Protein AF-0000000087671204 (afdb_homodimer)

Radius of gyration: 24.91 Å; Cα contacts (8 Å, |Δi|>4): 161; chains: 2; bounding box: 72×83×62 Å

Solvent-accessible surface area (backbone atoms only — not comparable to full-atom values): 14236 Å² total; per-residue (Å²): 132,83,79,70,75,68,76,66,72,71,68,75,78,74,67,72,74,70,81,47,52,52,60,53,46,52,51,50,34,52,52,23,49,51,49,48,58,56,44,48,51,52,53,49,50,53,50,50,24,63,71,70,36,69,69,55,26,50,53,54,51,49,51,47,66,34,74,67,30,42,50,51,51,50,50,49,49,30,27,53,42,30,31,50,45,42,49,51,53,53,48,38,42,76,73,70,40,61,77,50,65,70,56,32,39,49,50,34,50,44,32,56,55,48,19,51,53,51,37,52,51,54,50,53,51,52,54,57,69,76,100,132,84,78,71,74,68,77,65,71,72,66,73,77,73,67,71,73,69,80,46,53,51,60,53,45,52,49,49,34,52,51,24,50,51,49,48,59,58,45,47,53,52,53,49,49,52,50,50,26,62,71,70,35,66,69,55,26,50,51,55,50,49,50,47,66,35,72,69,30,42,49,52,51,49,49,49,50,31,27,54,42,30,32,49,45,41,49,50,53,52,48,38,42,75,73,70,41,61,76,49,64,71,54,33,40,51,50,33,51,44,32,56,55,50,18,52,52,50,36,51,50,54,50,52,51,51,55,57,68,77,98

Nearest PDB structures (foldseek):
  7jz2-assembly1_C  TM=8.201E-01  e=5.445E-05  Escherichia coli K-12
  2wdv-assembly1_C  TM=8.341E-01  e=7.558E-05  Escherichia coli
  2wu2-assembly3_K  TM=8.440E-01  e=1.108E-04  Escherichia coli
  2acz-assembly1_C-2  TM=8.155E-01  e=8.432E-05  Escherichia coli
  2acz-assembly1_C-3  TM=8.155E-01  e=8.432E-05  Escherichia coli

Structure (mmCIF, N/CA/C/O backbone):
data_AF-0000000087671204-model_v1
#
loop_
_entity.id
_entity.type
_entity.pdbx_description
1 polymer 'Succinate dehydrogenase cytochrome b556 subunit'
#
loop_
_atom_site.group_PDB
_atom_site.id
_atom_site.type_symbol
_atom_site.label_atom_id
_atom_site.label_alt_id
_atom_site.label_comp_id
_atom_site.label_asym_id
_atom_site.label_entity_id
_atom_site.label_seq_id
_atom_site.pdbx_PDB_ins_code
_atom_site.Cartn_x
_atom_site.Cartn_y
_atom_site.Cartn_z
_atom_site.occupancy
_atom_site.B_iso_or_equiv
_atom_site.auth_seq_id
_atom_site.auth_comp_id
_atom_site.auth_asym_id
_atom_site.auth_atom_id
_atom_site.pdbx_PDB_model_num
ATOM 1 N N . MET A 1 1 ? 39.125 55.531 2.549 1 37.25 1 MET A N 1
ATOM 2 C CA . MET A 1 1 ? 37.75 55.062 2.426 1 37.25 1 MET A CA 1
ATOM 3 C C . MET A 1 1 ? 37.656 53.562 2.525 1 37.25 1 MET A C 1
ATOM 5 O O . MET A 1 1 ? 38.188 52.844 1.66 1 37.25 1 MET A O 1
ATOM 9 N N . ALA A 1 2 ? 37.719 53 3.789 1 44.78 2 ALA A N 1
ATOM 10 C CA . ALA A 1 2 ? 37.656 51.594 4.152 1 44.78 2 ALA A CA 1
ATOM 11 C C . ALA A 1 2 ? 36.406 50.906 3.566 1 44.78 2 ALA A C 1
ATOM 13 O O . ALA A 1 2 ? 35.281 51.438 3.723 1 44.78 2 ALA A O 1
ATOM 14 N N . ASN A 1 3 ? 36.5 50.406 2.398 1 41.12 3 ASN A N 1
ATOM 15 C CA . ASN A 1 3 ? 35.469 49.594 1.755 1 41.12 3 ASN A CA 1
ATOM 16 C C . ASN A 1 3 ? 34.906 48.531 2.705 1 41.12 3 ASN A C 1
ATOM 18 O O . ASN A 1 3 ? 35.562 47.531 2.988 1 41.12 3 ASN A O 1
ATOM 22 N N . VAL A 1 4 ? 34.188 48.906 3.816 1 44.72 4 VAL A N 1
ATOM 23 C CA . VAL A 1 4 ? 33.438 48.031 4.707 1 44.72 4 VAL A CA 1
ATOM 24 C C . VAL A 1 4 ? 32.469 47.156 3.891 1 44.72 4 VAL A C 1
ATOM 26 O O . VAL A 1 4 ? 31.422 47.656 3.441 1 44.72 4 VAL A O 1
ATOM 29 N N . THR A 1 5 ? 32.906 46.625 2.691 1 45.22 5 THR A N 1
ATOM 30 C CA . THR A 1 5 ? 32.031 45.531 2.223 1 45.22 5 THR A CA 1
ATOM 31 C C . THR A 1 5 ? 31.578 44.656 3.389 1 45.22 5 THR A C 1
ATOM 33 O O . THR A 1 5 ? 32.375 43.906 3.939 1 45.22 5 THR A O 1
ATOM 36 N N . GLN A 1 6 ? 30.859 45.281 4.359 1 40.81 6 GLN A N 1
ATOM 37 C CA . GLN A 1 6 ? 30.266 44.5 5.449 1 40.81 6 GLN A CA 1
ATOM 38 C C . GLN A 1 6 ? 29.672 43.188 4.941 1 40.81 6 GLN A C 1
ATOM 40 O O . GLN A 1 6 ? 28.906 43.188 3.967 1 40.81 6 GLN A O 1
ATOM 45 N N . ASN A 1 7 ? 30.438 42.094 4.93 1 42.97 7 ASN A N 1
ATOM 46 C CA . ASN A 1 7 ? 29.922 40.75 4.844 1 42.97 7 ASN A CA 1
ATOM 47 C C . ASN A 1 7 ? 28.547 40.594 5.48 1 42.97 7 ASN A C 1
ATOM 49 O O . ASN A 1 7 ? 28.422 40.656 6.703 1 42.97 7 ASN A O 1
ATOM 53 N N . ARG A 1 8 ? 27.484 41.25 4.934 1 47.22 8 ARG A N 1
ATOM 54 C CA . ARG A 1 8 ? 26.141 41 5.449 1 47.22 8 ARG A CA 1
ATOM 55 C C . ARG A 1 8 ? 25.969 39.531 5.816 1 47.22 8 ARG A C 1
ATOM 57 O O . ARG A 1 8 ? 26.312 38.625 5.027 1 47.22 8 ARG A O 1
ATOM 64 N N . PRO A 1 9 ? 26.016 39.188 7.082 1 47.97 9 PRO A N 1
ATOM 65 C CA . PRO A 1 9 ? 25.734 37.781 7.398 1 47.97 9 PRO A CA 1
ATOM 66 C C . PRO A 1 9 ? 24.594 37.219 6.543 1 47.97 9 PRO A C 1
ATOM 68 O O . PRO A 1 9 ? 23.719 37.969 6.109 1 47.97 9 PRO A O 1
ATOM 71 N N . LEU A 1 10 ? 24.906 36.375 5.523 1 47 10 LEU A N 1
ATOM 72 C CA . LEU A 1 10 ? 23.812 35.656 4.891 1 47 10 LEU A CA 1
ATOM 73 C C . LEU A 1 10 ? 22.672 35.438 5.879 1 47 10 LEU A C 1
ATOM 75 O O . LEU A 1 10 ? 22.906 35.312 7.086 1 47 10 LEU A O 1
ATOM 79 N N . SER A 1 11 ? 21.609 36.094 5.676 1 46.59 11 SER A N 1
ATOM 80 C CA . SER A 1 11 ? 20.422 35.938 6.523 1 46.59 11 SER A CA 1
ATOM 81 C C . SER A 1 11 ? 20.328 34.5 7.062 1 46.59 11 SER A C 1
ATOM 83 O O . SER A 1 11 ? 20.562 33.531 6.332 1 46.59 11 SER A O 1
ATOM 85 N N . PRO A 1 12 ? 20.703 34.156 8.359 1 47.06 12 PRO A N 1
ATOM 86 C CA . PRO A 1 12 ? 20.594 32.844 8.969 1 47.06 12 PRO A CA 1
ATOM 87 C C . PRO A 1 12 ? 19.438 32.031 8.398 1 47.06 12 PRO A C 1
ATOM 89 O O . PRO A 1 12 ? 19.25 30.859 8.758 1 47.06 12 PRO A O 1
ATOM 92 N N . HIS A 1 13 ? 18.531 32.625 7.844 1 48.22 13 HIS A N 1
ATOM 93 C CA . HIS A 1 13 ? 17.266 31.984 7.492 1 48.22 13 HIS A CA 1
ATOM 94 C C . HIS A 1 13 ? 17.5 30.797 6.559 1 48.22 13 HIS A C 1
ATOM 96 O O . HIS A 1 13 ? 16.766 29.812 6.605 1 48.22 13 HIS A O 1
ATOM 102 N N . LEU A 1 14 ? 18.234 31.047 5.445 1 45.41 14 LEU A N 1
ATOM 103 C CA . LEU A 1 14 ? 18.375 29.953 4.488 1 45.41 14 LEU A CA 1
ATOM 104 C C . LEU A 1 14 ? 19.234 28.828 5.07 1 45.41 14 LEU A C 1
ATOM 106 O O . LEU A 1 14 ? 19.391 27.781 4.449 1 45.41 14 LEU A O 1
ATOM 110 N N . GLN A 1 15 ? 20.328 29.125 5.859 1 43.22 15 GLN A N 1
ATOM 111 C CA . GLN A 1 15 ? 21.359 28.156 6.254 1 43.22 15 GLN A CA 1
ATOM 112 C C . GLN A 1 15 ? 20.734 26.812 6.594 1 43.22 15 GLN A C 1
ATOM 114 O O . GLN A 1 15 ? 21.188 25.766 6.109 1 43.22 15 GLN A O 1
ATOM 119 N N . ILE A 1 16 ? 20.469 26.391 7.988 1 45.44 16 ILE A N 1
ATOM 120 C CA . ILE A 1 16 ? 20.328 25.016 8.461 1 45.44 16 ILE A CA 1
ATOM 121 C C . ILE A 1 16 ? 18.969 24.469 8.062 1 45.44 16 ILE A C 1
ATOM 123 O O . ILE A 1 16 ? 17.938 24.859 8.625 1 45.44 16 ILE A O 1
ATOM 127 N N . TYR A 1 17 ? 18.594 24.5 6.891 1 50.28 17 TYR A N 1
ATOM 128 C CA . TYR A 1 17 ? 17.469 23.609 6.617 1 50.28 17 TYR A CA 1
ATOM 129 C C . TYR A 1 17 ? 17.438 22.453 7.605 1 50.28 17 TYR A C 1
ATOM 131 O O . TYR A 1 17 ? 18.297 21.562 7.566 1 50.28 17 TYR A O 1
ATOM 139 N N . LYS A 1 18 ? 17.203 22.688 8.914 1 65 18 LYS A N 1
ATOM 140 C CA . LYS A 1 18 ? 17.047 21.688 9.961 1 65 18 LYS A CA 1
ATOM 141 C C . LYS A 1 18 ? 16.141 20.547 9.5 1 65 18 LYS A C 1
ATOM 143 O O . LYS A 1 18 ? 14.969 20.781 9.172 1 65 18 LYS A O 1
ATOM 148 N N . LEU A 1 19 ? 16.797 19.562 8.984 1 76.12 19 LEU A N 1
ATOM 149 C CA . LEU A 1 19 ? 16.047 18.328 8.695 1 76.12 19 LEU A CA 1
ATOM 150 C C . LEU A 1 19 ? 15.266 17.875 9.906 1 76.12 19 LEU A C 1
ATOM 152 O O . LEU A 1 19 ? 15.844 17.484 10.922 1 76.12 19 LEU A O 1
ATOM 156 N N . ILE A 1 20 ? 13.984 18.234 9.891 1 88 20 ILE A N 1
ATOM 157 C CA . ILE A 1 20 ? 13.062 17.766 10.922 1 88 20 ILE A CA 1
ATOM 158 C C . ILE A 1 20 ? 12.695 16.297 10.656 1 88 20 ILE A C 1
ATOM 160 O O . ILE A 1 20 ? 12.07 15.984 9.641 1 88 20 ILE A O 1
ATOM 164 N N . PRO A 1 21 ? 13.156 15.453 11.523 1 91.12 21 PRO A N 1
ATOM 165 C CA . PRO A 1 21 ? 12.969 14.016 11.289 1 91.12 21 PRO A CA 1
ATOM 166 C C . PRO A 1 21 ? 11.523 13.656 10.93 1 91.12 21 PRO A C 1
ATOM 168 O O . PRO A 1 21 ? 11.297 12.797 10.086 1 91.12 21 PRO A O 1
ATOM 171 N N . THR A 1 22 ? 10.578 14.273 11.484 1 90.94 22 THR A N 1
ATOM 172 C CA . THR A 1 22 ? 9.18 13.961 11.211 1 90.94 22 THR A CA 1
ATOM 173 C C . THR A 1 22 ? 8.82 14.32 9.773 1 90.94 22 THR A C 1
ATOM 175 O O . THR A 1 22 ? 8.047 13.609 9.125 1 90.94 22 THR A O 1
ATOM 178 N N . MET A 1 23 ? 9.375 15.43 9.328 1 89.69 23 MET A N 1
ATOM 179 C CA . MET A 1 23 ? 9.102 15.844 7.953 1 89.69 23 MET A CA 1
ATOM 180 C C . MET A 1 23 ? 9.789 14.906 6.961 1 89.69 23 MET A C 1
ATOM 182 O O . MET A 1 23 ? 9.203 14.531 5.949 1 89.69 23 MET A O 1
ATOM 186 N N . VAL A 1 24 ? 10.969 14.57 7.258 1 92.88 24 VAL A N 1
ATOM 187 C CA . VAL A 1 24 ? 11.727 13.68 6.383 1 92.88 24 VAL A CA 1
ATOM 188 C C . VAL A 1 24 ? 11.039 12.32 6.312 1 92.88 24 VAL A C 1
ATOM 190 O O . VAL A 1 24 ? 10.891 11.742 5.23 1 92.88 24 VAL A O 1
ATOM 193 N N . MET A 1 25 ? 10.594 11.859 7.434 1 94.5 25 MET A N 1
ATOM 194 C CA . MET A 1 25 ? 9.961 10.547 7.457 1 94.5 25 MET A CA 1
ATOM 195 C C . MET A 1 25 ? 8.625 10.57 6.719 1 94.5 25 MET A C 1
ATOM 197 O O . MET A 1 25 ? 8.211 9.57 6.137 1 94.5 25 MET A O 1
ATOM 201 N N . SER A 1 26 ? 7.977 11.695 6.684 1 93.06 26 SER A N 1
ATOM 202 C CA . SER A 1 26 ? 6.738 11.812 5.918 1 93.06 26 SER A CA 1
ATOM 203 C C . SER A 1 26 ? 7.008 11.766 4.418 1 93.06 26 SER A C 1
ATOM 205 O O . SER A 1 26 ? 6.23 11.172 3.662 1 93.06 26 SER A O 1
ATOM 207 N N . ILE A 1 27 ? 8.062 12.312 4.039 1 92.25 27 ILE A N 1
ATOM 208 C CA . ILE A 1 27 ? 8.453 12.273 2.637 1 92.25 27 ILE A CA 1
ATOM 209 C C . ILE A 1 27 ? 8.852 10.852 2.248 1 92.25 27 ILE A C 1
ATOM 211 O O . ILE A 1 27 ? 8.414 10.344 1.212 1 92.25 27 ILE A O 1
ATOM 215 N N . VAL A 1 28 ? 9.609 10.258 3.088 1 95.88 28 VAL A N 1
ATOM 216 C CA . VAL A 1 28 ? 10.031 8.891 2.828 1 95.88 28 VAL A CA 1
ATOM 217 C C . VAL A 1 28 ? 8.812 7.969 2.781 1 95.88 28 VAL A C 1
ATOM 219 O O . VAL A 1 28 ? 8.758 7.043 1.971 1 95.88 28 VAL A O 1
ATOM 222 N N . HIS A 1 29 ? 7.863 8.219 3.617 1 96.19 29 HIS A N 1
ATOM 223 C CA . HIS A 1 29 ? 6.625 7.449 3.607 1 96.19 29 HIS A CA 1
ATOM 224 C C . HIS A 1 29 ? 5.934 7.531 2.25 1 96.19 29 HIS A C 1
ATOM 226 O O . HIS A 1 29 ? 5.535 6.508 1.688 1 96.19 29 HIS A O 1
ATOM 232 N N . ARG A 1 30 ? 5.926 8.719 1.702 1 95.19 30 ARG A N 1
ATOM 233 C CA . ARG A 1 30 ? 5.293 8.914 0.401 1 95.19 30 ARG A CA 1
ATOM 234 C C . ARG A 1 30 ? 6.109 8.25 -0.707 1 95.19 30 ARG A C 1
ATOM 236 O O . ARG A 1 30 ? 5.547 7.656 -1.628 1 95.19 30 ARG A O 1
ATOM 243 N N . ILE A 1 31 ? 7.352 8.312 -0.637 1 95.94 31 ILE A N 1
ATOM 244 C CA . ILE A 1 31 ? 8.234 7.688 -1.62 1 95.94 31 ILE A CA 1
ATOM 245 C C . ILE A 1 31 ? 8.078 6.168 -1.563 1 95.94 31 ILE A C 1
ATOM 247 O O . ILE A 1 31 ? 7.969 5.512 -2.602 1 95.94 31 ILE A O 1
ATOM 251 N N . THR A 1 32 ? 8.031 5.656 -0.346 1 97.62 32 THR A N 1
ATOM 252 C CA . THR A 1 32 ? 7.867 4.215 -0.22 1 97.62 32 THR A CA 1
ATOM 253 C C . THR A 1 32 ? 6.488 3.783 -0.706 1 97.62 32 THR A C 1
ATOM 255 O O . THR A 1 32 ? 6.336 2.705 -1.283 1 97.62 32 THR A O 1
ATOM 258 N N . GLY A 1 33 ? 5.512 4.594 -0.485 1 97.19 33 GLY A N 1
ATOM 259 C CA . GLY A 1 33 ? 4.219 4.305 -1.082 1 97.19 33 GLY A CA 1
ATOM 260 C C . GLY A 1 33 ? 4.27 4.191 -2.594 1 97.19 33 GLY A C 1
ATOM 261 O O . GLY A 1 33 ? 3.715 3.256 -3.172 1 97.19 33 GLY A O 1
ATOM 262 N N . GLY A 1 34 ? 4.93 5.109 -3.23 1 96.62 34 GLY A N 1
ATOM 263 C CA . GLY A 1 34 ? 5.129 5.039 -4.672 1 96.62 34 GLY A CA 1
ATOM 264 C C . GLY A 1 34 ? 5.879 3.795 -5.109 1 96.62 34 GLY A C 1
ATOM 265 O O . GLY A 1 34 ? 5.488 3.135 -6.074 1 96.62 34 GLY A O 1
ATOM 266 N N . ALA A 1 35 ? 6.891 3.553 -4.41 1 97.31 35 ALA A N 1
ATOM 267 C CA . ALA A 1 35 ? 7.688 2.363 -4.707 1 97.31 35 ALA A CA 1
ATOM 268 C C . ALA A 1 35 ? 6.84 1.099 -4.605 1 97.31 35 ALA A C 1
ATOM 270 O O . ALA A 1 35 ? 7.012 0.164 -5.391 1 97.31 35 ALA A O 1
ATOM 271 N N . LEU A 1 36 ? 5.98 1.063 -3.674 1 97.62 36 LEU A N 1
ATOM 272 C CA . LEU A 1 36 ? 5.133 -0.11 -3.496 1 97.62 36 LEU A CA 1
ATOM 273 C C . LEU A 1 36 ? 4.16 -0.257 -4.66 1 97.62 36 LEU A C 1
ATOM 275 O O . LEU A 1 36 ? 3.871 -1.373 -5.098 1 97.62 36 LEU A O 1
ATOM 279 N N . TYR A 1 37 ? 3.65 0.828 -5.141 1 96.88 37 TYR A N 1
ATOM 280 C CA . TYR A 1 37 ? 2.777 0.735 -6.305 1 96.88 37 TYR A CA 1
ATOM 281 C C . TYR A 1 37 ? 3.539 0.206 -7.516 1 96.88 37 TYR A C 1
ATOM 283 O O . TYR A 1 37 ? 3.062 -0.694 -8.211 1 96.88 37 TYR A O 1
ATOM 291 N N . PHE A 1 38 ? 4.707 0.69 -7.707 1 95 38 PHE A N 1
ATOM 292 C CA . PHE A 1 38 ? 5.516 0.205 -8.812 1 95 38 PHE A CA 1
ATOM 293 C C . PHE A 1 38 ? 5.938 -1.242 -8.586 1 95 38 PHE A C 1
ATOM 295 O O . PHE A 1 38 ? 5.941 -2.047 -9.523 1 95 38 PHE A O 1
ATOM 302 N N . GLY A 1 39 ? 6.258 -1.527 -7.387 1 94.19 39 GLY A N 1
ATOM 303 C CA . GLY A 1 39 ? 6.637 -2.891 -7.059 1 94.19 39 GLY A CA 1
ATOM 304 C C . GLY A 1 39 ? 5.504 -3.885 -7.234 1 94.19 39 GLY A C 1
ATOM 305 O O . GLY A 1 39 ? 5.738 -5.051 -7.559 1 94.19 39 GLY A O 1
ATOM 306 N N . THR A 1 40 ? 4.352 -3.451 -6.961 1 92.31 40 THR A N 1
ATOM 307 C CA . THR A 1 40 ? 3.199 -4.324 -7.152 1 92.31 40 THR A CA 1
ATOM 308 C C . THR A 1 40 ? 3.086 -4.758 -8.609 1 92.31 40 THR A C 1
ATOM 310 O O . THR A 1 40 ? 2.682 -5.887 -8.898 1 92.31 40 THR A O 1
ATOM 313 N N . LEU A 1 41 ? 3.504 -3.918 -9.492 1 92.12 41 LEU A N 1
ATOM 314 C CA . LEU A 1 41 ? 3.525 -4.301 -10.906 1 92.12 41 LEU A CA 1
ATOM 315 C C . LEU A 1 41 ? 4.496 -5.453 -11.141 1 92.12 41 LEU A C 1
ATOM 317 O O . LEU A 1 41 ? 4.246 -6.316 -11.984 1 92.12 41 LEU A O 1
ATOM 321 N N . LEU A 1 42 ? 5.562 -5.465 -10.43 1 90.62 42 LEU A N 1
ATOM 322 C CA . LEU A 1 42 ? 6.527 -6.555 -10.516 1 90.62 42 LEU A CA 1
ATOM 323 C C . LEU A 1 42 ? 5.93 -7.855 -9.984 1 90.62 42 LEU A C 1
ATOM 325 O O . LEU A 1 42 ? 6.164 -8.93 -10.547 1 90.62 42 LEU A O 1
ATOM 329 N N . VAL A 1 43 ? 5.184 -7.719 -8.914 1 87.62 43 VAL A N 1
ATOM 330 C CA . VAL A 1 43 ? 4.512 -8.891 -8.359 1 87.62 43 VAL A CA 1
ATOM 331 C C . VAL A 1 43 ? 3.494 -9.43 -9.359 1 87.62 43 VAL A C 1
ATOM 333 O O . VAL A 1 43 ? 3.41 -10.641 -9.578 1 87.62 43 VAL A O 1
ATOM 336 N N . VAL A 1 44 ? 2.803 -8.516 -9.961 1 88.81 44 VAL A N 1
ATOM 337 C CA . VAL A 1 44 ? 1.825 -8.914 -10.969 1 88.81 44 VAL A CA 1
ATOM 338 C C . VAL A 1 44 ? 2.537 -9.586 -12.141 1 88.81 44 VAL A C 1
ATOM 340 O O . VAL A 1 44 ? 2.066 -10.602 -12.664 1 88.81 44 VAL A O 1
ATOM 343 N N . TRP A 1 45 ? 3.658 -9.039 -12.523 1 92.31 45 TRP A N 1
ATOM 344 C CA . TRP A 1 45 ? 4.469 -9.633 -13.578 1 92.31 45 TRP A CA 1
ATOM 345 C C . TRP A 1 45 ? 4.887 -11.055 -13.211 1 92.31 45 TRP A C 1
ATOM 347 O O . TRP A 1 45 ? 4.766 -11.977 -14.023 1 92.31 45 TRP A O 1
ATOM 357 N N . TRP A 1 46 ? 5.297 -11.234 -12.07 1 91.12 46 TRP A N 1
ATOM 358 C CA . TRP A 1 46 ? 5.703 -12.547 -11.586 1 91.12 46 TRP A CA 1
ATOM 359 C C . TRP A 1 46 ? 4.527 -13.516 -11.594 1 91.12 46 TRP A C 1
ATOM 361 O O . TRP A 1 46 ? 4.676 -14.672 -12 1 91.12 46 TRP A O 1
ATOM 371 N N . LEU A 1 47 ? 3.381 -13.031 -11.312 1 86.19 47 LEU A N 1
ATOM 372 C CA . LEU A 1 47 ? 2.186 -13.867 -11.289 1 86.19 47 LEU A CA 1
ATOM 373 C C . LEU A 1 47 ? 1.756 -14.234 -12.703 1 86.19 47 LEU A C 1
ATOM 375 O O . LEU A 1 47 ? 1.329 -15.367 -12.953 1 86.19 47 LEU A O 1
ATOM 379 N N . ILE A 1 48 ? 1.855 -13.281 -13.531 1 89.94 48 ILE A N 1
ATOM 380 C CA . ILE A 1 48 ? 1.534 -13.547 -14.93 1 89.94 48 ILE A CA 1
ATOM 381 C C . ILE A 1 48 ? 2.484 -14.602 -15.484 1 89.94 48 ILE A C 1
ATOM 383 O O . ILE A 1 48 ? 2.061 -15.516 -16.203 1 89.94 48 ILE A O 1
ATOM 387 N N . ALA A 1 49 ? 3.668 -14.516 -15.156 1 92 49 ALA A N 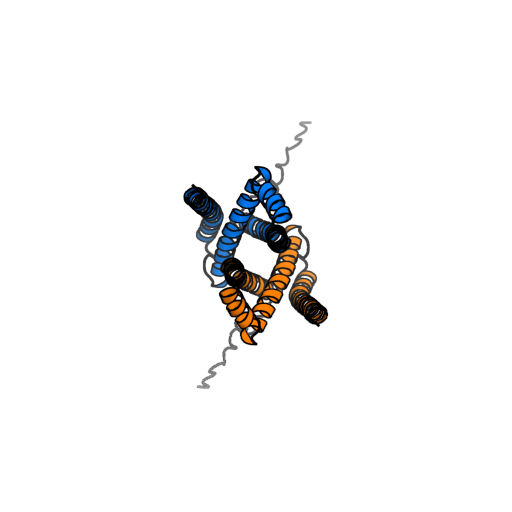1
ATOM 388 C CA . ALA A 1 49 ? 4.645 -15.508 -15.586 1 92 49 ALA A CA 1
ATOM 389 C C . ALA A 1 49 ? 4.297 -16.891 -15.039 1 92 49 ALA A C 1
ATOM 391 O O . ALA A 1 49 ? 4.363 -17.891 -15.766 1 92 49 ALA A O 1
ATOM 392 N N . ALA A 1 50 ? 3.928 -17 -13.789 1 86 50 ALA A N 1
ATOM 393 C CA . ALA A 1 50 ? 3.559 -18.25 -13.148 1 86 50 ALA A CA 1
ATOM 394 C C . ALA A 1 50 ? 2.352 -18.891 -13.836 1 86 50 ALA A C 1
ATOM 396 O O . ALA A 1 50 ? 2.252 -20.109 -13.922 1 86 50 ALA A O 1
ATOM 397 N N . ALA A 1 51 ? 1.52 -18.016 -14.422 1 84.75 51 ALA A N 1
ATOM 398 C CA . ALA A 1 51 ? 0.288 -18.5 -15.047 1 84.75 51 ALA A CA 1
ATOM 399 C C . ALA A 1 51 ? 0.51 -18.812 -16.531 1 84.75 51 ALA A C 1
ATOM 401 O O . ALA A 1 51 ? -0.321 -19.469 -17.156 1 84.75 51 ALA A O 1
ATOM 402 N N . SER A 1 52 ? 1.551 -18.406 -17.062 1 91.44 52 SER A N 1
ATOM 403 C CA . SER A 1 52 ? 1.743 -18.5 -18.5 1 91.44 52 SER A CA 1
ATOM 404 C C . SER A 1 52 ? 2.471 -19.797 -18.875 1 91.44 52 SER A C 1
ATOM 406 O O . SER A 1 52 ? 2.377 -20.25 -20.016 1 91.44 52 SER A O 1
ATOM 408 N N . GLY A 1 53 ? 3.246 -20.359 -18.016 1 91 53 GLY A N 1
ATOM 409 C CA . GLY A 1 53 ? 3.975 -21.578 -18.297 1 91 53 GLY A CA 1
ATOM 410 C C . GLY A 1 53 ? 5.34 -21.625 -17.641 1 91 53 GLY A C 1
ATOM 411 O O . GLY A 1 53 ? 5.844 -20.609 -17.156 1 91 53 GLY A O 1
ATOM 412 N N . GLN A 1 54 ? 5.863 -22.75 -17.688 1 93.25 54 GLN A N 1
ATOM 413 C CA . GLN A 1 54 ? 7.074 -23.016 -16.906 1 93.25 54 GLN A CA 1
ATOM 414 C C . GLN A 1 54 ? 8.266 -22.25 -17.484 1 93.25 54 GLN A C 1
ATOM 416 O O . GLN A 1 54 ? 9.062 -21.688 -16.734 1 93.25 54 GLN A O 1
ATOM 421 N N . ALA A 1 55 ? 8.375 -22.25 -18.797 1 95.94 55 ALA A N 1
ATOM 422 C CA . ALA A 1 55 ? 9.523 -21.609 -19.422 1 95.94 55 ALA A CA 1
ATOM 423 C C . ALA A 1 55 ? 9.57 -20.125 -19.078 1 95.94 55 ALA A C 1
ATOM 425 O O . ALA A 1 55 ? 10.617 -19.594 -18.703 1 95.94 55 ALA A O 1
ATOM 426 N N . TYR A 1 56 ? 8.492 -19.484 -19.25 1 95.06 56 TYR A N 1
ATOM 427 C CA . TYR A 1 56 ? 8.422 -18.062 -18.953 1 95.06 56 TYR A CA 1
ATOM 428 C C . TYR A 1 56 ? 8.625 -17.797 -17.469 1 95.06 56 TYR A C 1
ATOM 430 O O . TYR A 1 56 ? 9.32 -16.844 -17.094 1 95.06 56 TYR A O 1
ATOM 438 N N . PHE A 1 57 ? 8.039 -18.625 -16.672 1 94.06 57 PHE A N 1
ATOM 439 C CA . PHE A 1 57 ? 8.203 -18.5 -15.227 1 94.06 57 PHE A CA 1
ATOM 440 C C . PHE A 1 57 ? 9.672 -18.641 -14.836 1 94.06 57 PHE A C 1
ATOM 442 O O . PHE A 1 57 ? 10.172 -17.891 -13.992 1 94.06 57 PHE A O 1
ATOM 449 N N . ASP A 1 58 ? 10.336 -19.547 -15.43 1 96 58 ASP A N 1
ATOM 450 C CA . ASP A 1 58 ? 11.75 -19.766 -15.141 1 96 58 ASP A CA 1
ATOM 451 C C . ASP A 1 58 ? 12.578 -18.531 -15.5 1 96 58 ASP A C 1
ATOM 453 O O . ASP A 1 58 ? 13.5 -18.172 -14.773 1 96 58 ASP A O 1
ATOM 457 N N . TRP A 1 59 ? 12.227 -17.906 -16.562 1 96.25 59 TRP A N 1
ATOM 458 C CA . TRP A 1 59 ? 12.953 -16.719 -17 1 96.25 59 TRP A CA 1
ATOM 459 C C . TRP A 1 59 ? 12.758 -15.562 -16.031 1 96.25 59 TRP A C 1
ATOM 461 O O . TRP A 1 59 ? 13.727 -14.914 -15.617 1 96.25 59 TRP A O 1
ATOM 471 N N . VAL A 1 60 ? 11.578 -15.336 -15.672 1 94.69 60 VAL A N 1
ATOM 472 C CA . VAL A 1 60 ? 11.273 -14.25 -14.742 1 94.69 60 VAL A CA 1
ATOM 473 C C . VAL A 1 60 ? 11.914 -14.539 -13.383 1 94.69 60 VAL A C 1
ATOM 475 O O . VAL A 1 60 ? 12.461 -13.641 -12.742 1 94.69 60 VAL A O 1
ATOM 478 N N . SER A 1 61 ? 11.891 -15.734 -12.961 1 93.62 61 SER A N 1
ATOM 479 C CA . SER A 1 61 ? 12.492 -16.125 -11.688 1 93.62 61 SER A CA 1
ATOM 480 C C . SER A 1 61 ? 14.008 -15.961 -11.719 1 93.62 61 SER A C 1
ATOM 482 O O . SER A 1 61 ? 14.617 -15.586 -10.719 1 93.62 61 SER A O 1
ATOM 484 N N . TRP A 1 62 ? 14.531 -16.359 -12.844 1 95.12 62 TRP A N 1
ATOM 485 C CA . TRP A 1 62 ? 15.961 -16.125 -13.016 1 95.12 62 TRP A CA 1
ATOM 486 C C . TRP A 1 62 ? 16.312 -14.656 -12.836 1 95.12 62 TRP A C 1
ATOM 488 O O . TRP A 1 62 ? 17.25 -14.312 -12.125 1 95.12 62 TRP A O 1
ATOM 498 N N . PHE A 1 63 ? 15.578 -13.766 -13.477 1 95.56 63 PHE A N 1
ATOM 499 C CA . PHE A 1 63 ? 15.805 -12.328 -13.359 1 95.56 63 PHE A CA 1
ATOM 500 C C . PHE A 1 63 ? 15.742 -11.891 -11.906 1 95.56 63 PHE A C 1
ATOM 502 O O . PHE A 1 63 ? 16.609 -11.148 -11.438 1 95.56 63 PHE A O 1
ATOM 509 N N . MET A 1 64 ? 14.766 -12.391 -11.133 1 93.12 64 MET A N 1
ATOM 510 C CA . MET A 1 64 ? 14.586 -12.008 -9.734 1 93.12 64 MET A CA 1
ATOM 511 C C . MET A 1 64 ? 15.734 -12.531 -8.875 1 93.12 64 MET A C 1
ATOM 513 O O . MET A 1 64 ? 15.984 -12.016 -7.785 1 93.12 64 MET A O 1
ATOM 517 N N . GLY A 1 65 ? 16.406 -13.469 -9.406 1 93.31 65 GLY A N 1
ATOM 518 C CA . GLY A 1 65 ? 17.531 -14.07 -8.68 1 93.31 65 GLY A CA 1
ATOM 519 C C . GLY A 1 65 ? 18.844 -13.375 -8.945 1 93.31 65 GLY A C 1
ATOM 520 O O . GLY A 1 65 ? 19.828 -13.609 -8.234 1 93.31 65 GLY A O 1
ATOM 521 N N . THR A 1 66 ? 18.875 -12.562 -9.914 1 97.38 66 THR A N 1
ATOM 522 C CA . THR A 1 66 ? 20.094 -11.805 -10.188 1 97.38 66 THR A CA 1
ATOM 523 C C . THR A 1 66 ? 20.375 -10.797 -9.078 1 97.38 66 THR A C 1
ATOM 525 O O . THR A 1 66 ? 19.531 -10.602 -8.188 1 97.38 66 THR A O 1
ATOM 528 N N . ILE A 1 67 ? 21.547 -10.141 -9.109 1 97.31 67 ILE A N 1
ATOM 529 C CA . ILE A 1 67 ? 21.906 -9.148 -8.109 1 97.31 67 ILE A CA 1
ATOM 530 C C . ILE A 1 67 ? 20.922 -7.984 -8.156 1 97.31 67 ILE A C 1
ATOM 532 O O . ILE A 1 67 ? 20.438 -7.527 -7.117 1 97.31 67 ILE A O 1
ATOM 536 N N . ILE A 1 68 ? 20.594 -7.543 -9.359 1 96.94 68 ILE A N 1
ATOM 537 C CA . ILE A 1 68 ? 19.672 -6.43 -9.531 1 96.94 68 ILE A CA 1
ATOM 538 C C . ILE A 1 68 ? 18.281 -6.828 -9.039 1 96.94 68 ILE A C 1
ATOM 540 O O . ILE A 1 68 ? 17.609 -6.055 -8.352 1 96.94 68 ILE A O 1
ATOM 544 N N . GLY A 1 69 ? 17.844 -8.039 -9.414 1 95.88 69 GLY A N 1
ATOM 545 C CA . GLY A 1 69 ? 16.547 -8.516 -8.945 1 95.88 69 GLY A CA 1
ATOM 546 C C . GLY A 1 69 ? 16.469 -8.609 -7.434 1 95.88 69 GLY A C 1
ATOM 547 O O . GLY A 1 69 ? 15.461 -8.195 -6.84 1 95.88 69 GLY A O 1
ATOM 548 N N . ARG A 1 70 ? 17.516 -9.031 -6.809 1 95.88 70 ARG A N 1
ATOM 549 C CA . ARG A 1 70 ? 17.547 -9.18 -5.355 1 95.88 70 ARG A CA 1
ATOM 550 C C . ARG A 1 70 ? 17.547 -7.82 -4.664 1 95.88 70 ARG A C 1
ATOM 552 O O . ARG A 1 70 ? 16.969 -7.66 -3.594 1 95.88 70 ARG A O 1
ATOM 559 N N . LEU A 1 71 ? 18.188 -6.895 -5.246 1 97.31 71 LEU A N 1
ATOM 560 C CA . LEU A 1 71 ? 18.203 -5.547 -4.691 1 97.31 71 LEU A CA 1
ATOM 561 C C . LEU A 1 71 ? 16.812 -4.918 -4.766 1 97.31 71 LEU A C 1
ATOM 563 O O . LEU A 1 71 ? 16.391 -4.23 -3.834 1 97.31 71 LEU A O 1
ATOM 567 N N . ILE A 1 72 ? 16.203 -5.125 -5.895 1 97.25 72 ILE A N 1
ATOM 568 C CA . ILE A 1 72 ? 14.836 -4.617 -6.059 1 97.25 72 ILE A CA 1
ATOM 569 C C . ILE A 1 72 ? 13.922 -5.258 -5.02 1 97.25 72 ILE A C 1
ATOM 571 O O . ILE A 1 72 ? 13.133 -4.562 -4.371 1 97.25 72 ILE A O 1
ATOM 575 N N . LEU A 1 73 ? 14.086 -6.531 -4.809 1 96.62 73 LEU A N 1
ATOM 576 C CA . LEU A 1 73 ? 13.25 -7.242 -3.844 1 96.62 73 LEU A CA 1
ATOM 577 C C . LEU A 1 73 ? 13.547 -6.781 -2.422 1 96.62 73 LEU A C 1
ATOM 579 O O . LEU A 1 73 ? 12.641 -6.668 -1.599 1 96.62 73 LEU A O 1
ATOM 583 N N . LEU A 1 74 ? 14.789 -6.562 -2.168 1 97.38 74 LEU A N 1
ATOM 584 C CA . LEU A 1 74 ? 15.18 -6.043 -0.862 1 97.38 74 LEU A CA 1
ATOM 585 C C . LEU A 1 74 ? 14.57 -4.668 -0.618 1 97.38 74 LEU A C 1
ATOM 587 O O . LEU A 1 74 ? 14 -4.418 0.447 1 97.38 74 LEU A O 1
ATOM 591 N N . GLY A 1 75 ? 14.711 -3.826 -1.594 1 98.06 75 GLY A N 1
ATOM 592 C CA . GLY A 1 75 ? 14.117 -2.5 -1.507 1 98.06 75 GLY A CA 1
ATOM 593 C C . GLY A 1 75 ? 12.609 -2.531 -1.349 1 98.06 75 GLY A C 1
ATOM 594 O O . GLY A 1 75 ? 12.039 -1.739 -0.592 1 98.06 75 GLY A O 1
ATOM 595 N N . TYR A 1 76 ? 12.008 -3.396 -2.064 1 97.88 76 TYR A N 1
ATOM 596 C CA . TYR A 1 76 ? 10.562 -3.549 -1.961 1 97.88 76 TYR A CA 1
ATOM 597 C C . TYR A 1 76 ? 10.156 -3.998 -0.562 1 97.88 76 TYR A C 1
ATOM 599 O O . TYR A 1 76 ? 9.188 -3.488 0.004 1 97.88 76 TYR A O 1
ATOM 607 N N . THR A 1 77 ? 10.891 -4.922 -0.027 1 97.62 77 THR A N 1
ATOM 608 C CA . THR A 1 77 ? 10.625 -5.41 1.322 1 97.62 77 THR A CA 1
ATOM 609 C C . THR A 1 77 ? 10.789 -4.289 2.346 1 97.62 77 THR A C 1
ATOM 611 O O . THR A 1 77 ? 9.938 -4.113 3.219 1 97.62 77 THR A O 1
ATOM 614 N N . TRP A 1 78 ? 11.797 -3.574 2.176 1 98.75 78 TRP A N 1
ATOM 615 C CA . TRP A 1 78 ? 12.016 -2.455 3.086 1 98.75 78 TRP A CA 1
ATOM 616 C C . TRP A 1 78 ? 10.891 -1.427 2.959 1 98.75 78 TRP A C 1
ATOM 618 O O . TRP A 1 78 ? 10.383 -0.927 3.965 1 98.75 78 TRP A O 1
ATOM 628 N N . ALA A 1 79 ? 10.555 -1.097 1.733 1 98.62 79 ALA A N 1
ATOM 629 C CA . ALA A 1 79 ? 9.477 -0.144 1.483 1 98.62 79 ALA A CA 1
ATOM 630 C C . ALA A 1 79 ? 8.18 -0.595 2.148 1 98.62 79 ALA A C 1
ATOM 632 O O . ALA A 1 79 ? 7.453 0.219 2.723 1 98.62 79 ALA A O 1
ATOM 633 N N . LEU A 1 80 ? 7.895 -1.824 2.053 1 98.12 80 LEU A N 1
ATOM 634 C CA . LEU A 1 80 ? 6.688 -2.387 2.65 1 98.12 80 LEU A CA 1
ATOM 635 C C . LEU A 1 80 ? 6.691 -2.195 4.164 1 98.12 80 LEU A C 1
ATOM 637 O O . LEU A 1 80 ? 5.699 -1.732 4.734 1 98.12 80 LEU A O 1
ATOM 641 N N . LEU A 1 81 ? 7.797 -2.486 4.785 1 98.62 81 LEU A N 1
ATOM 642 C CA . LEU A 1 81 ? 7.883 -2.432 6.238 1 98.62 81 LEU A CA 1
ATOM 643 C C . LEU A 1 81 ? 7.965 -0.989 6.727 1 98.62 81 LEU A C 1
ATOM 645 O O . LEU A 1 81 ? 7.355 -0.634 7.734 1 98.62 81 LEU A O 1
ATOM 649 N N . HIS A 1 82 ? 8.711 -0.225 6.023 1 98.75 82 HIS A N 1
ATOM 650 C CA . HIS A 1 82 ? 8.797 1.189 6.367 1 98.75 82 HIS A CA 1
ATOM 651 C C . HIS A 1 82 ? 7.438 1.87 6.246 1 98.75 82 HIS A C 1
ATOM 653 O O . HIS A 1 82 ? 7.035 2.633 7.129 1 98.75 82 HIS A O 1
ATOM 659 N N . HIS A 1 83 ? 6.793 1.666 5.145 1 98.44 83 HIS A N 1
ATOM 660 C CA . HIS A 1 83 ? 5.473 2.242 4.914 1 98.44 83 HIS A CA 1
ATOM 661 C C . HIS A 1 83 ? 4.484 1.804 5.988 1 98.44 83 HIS A C 1
ATOM 663 O O . HIS A 1 83 ? 3.674 2.605 6.457 1 98.44 83 HIS A O 1
ATOM 669 N N . MET A 1 84 ? 4.543 0.573 6.395 1 97.94 84 MET A N 1
ATOM 670 C CA . MET A 1 84 ? 3.67 0.058 7.445 1 97.94 84 MET A CA 1
ATOM 671 C C . MET A 1 84 ? 3.924 0.779 8.766 1 97.94 84 MET A C 1
ATOM 673 O O . MET A 1 84 ? 2.988 1.273 9.398 1 97.94 84 MET A O 1
ATOM 677 N N . LEU A 1 85 ? 5.133 0.823 9.172 1 97.75 85 LEU A N 1
ATOM 678 C CA . LEU A 1 85 ? 5.473 1.485 10.43 1 97.75 85 LEU A CA 1
ATOM 679 C C . LEU A 1 85 ? 5.129 2.969 10.367 1 97.75 85 LEU A C 1
ATOM 681 O O . LEU A 1 85 ? 4.672 3.543 11.359 1 97.75 85 LEU A O 1
ATOM 685 N N . GLY A 1 86 ? 5.41 3.512 9.211 1 96.69 86 GLY A N 1
ATOM 686 C CA . GLY A 1 86 ? 5.016 4.898 9.023 1 96.69 86 GLY A CA 1
ATOM 687 C C . GLY A 1 86 ? 3.52 5.117 9.148 1 96.69 86 GLY A C 1
ATOM 688 O O . GLY A 1 86 ? 3.078 6.109 9.734 1 96.69 86 GLY A O 1
ATOM 689 N N . GLY A 1 87 ? 2.775 4.277 8.562 1 95.19 87 GLY A N 1
ATOM 690 C CA . GLY A 1 87 ? 1.331 4.332 8.719 1 95.19 87 GLY A CA 1
ATOM 691 C C . GLY A 1 87 ? 0.888 4.242 10.172 1 95.19 87 GLY A C 1
ATOM 692 O O . GLY A 1 87 ? -0.031 4.953 10.586 1 95.19 87 GLY A O 1
ATOM 693 N N . PHE A 1 88 ? 1.49 3.377 10.914 1 94.62 88 PHE A N 1
ATOM 694 C CA . PHE A 1 88 ? 1.177 3.244 12.328 1 94.62 88 PHE A CA 1
ATOM 695 C C . PHE A 1 88 ? 1.495 4.535 13.078 1 94.62 88 PHE A C 1
ATOM 697 O O . PHE A 1 88 ? 0.732 4.961 13.945 1 94.62 88 PHE A O 1
ATOM 704 N N . ARG A 1 89 ? 2.564 5.109 12.758 1 93.88 89 ARG A N 1
ATOM 705 C CA . ARG A 1 89 ? 2.934 6.379 13.367 1 93.88 89 ARG A CA 1
ATOM 706 C C . ARG A 1 89 ? 1.88 7.449 13.102 1 93.88 89 ARG A C 1
ATOM 708 O O . ARG A 1 89 ? 1.475 8.172 14.008 1 93.88 89 ARG A O 1
ATOM 715 N N . HIS A 1 90 ? 1.475 7.555 11.844 1 91.19 90 HIS A N 1
ATOM 716 C CA . HIS A 1 90 ? 0.457 8.539 11.5 1 91.19 90 HIS A CA 1
ATOM 717 C C . HIS A 1 90 ? -0.877 8.211 12.164 1 91.19 90 HIS A C 1
ATOM 719 O O . HIS A 1 90 ? -1.616 9.117 12.555 1 91.19 90 HIS A O 1
ATOM 725 N N . PHE A 1 91 ? -1.124 6.977 12.289 1 89.19 91 PHE A N 1
ATOM 726 C CA . PHE A 1 91 ? -2.363 6.559 12.938 1 89.19 91 PHE A CA 1
ATOM 727 C C . PHE A 1 91 ? -2.361 6.949 14.414 1 89.19 91 PHE A C 1
ATOM 729 O O . PHE A 1 91 ? -3.389 7.363 14.953 1 89.19 91 PHE A O 1
ATOM 736 N N . MET A 1 92 ? -1.272 6.809 15.008 1 89.12 92 MET A N 1
ATOM 737 C CA . MET A 1 92 ? -1.14 7.246 16.391 1 89.12 92 MET A CA 1
ATOM 738 C C . MET A 1 92 ? -1.452 8.734 16.531 1 89.12 92 MET A C 1
ATOM 740 O O . MET A 1 92 ? -2.121 9.148 17.469 1 89.12 92 MET A O 1
ATOM 744 N N . TRP A 1 93 ? -1.044 9.5 15.578 1 87 93 TRP A N 1
ATOM 745 C CA . TRP A 1 93 ? -1.323 10.93 15.57 1 87 93 TRP A CA 1
ATOM 746 C C . TRP A 1 93 ? -2.816 11.195 15.406 1 87 93 TRP A C 1
ATOM 748 O O . TRP A 1 93 ? -3.377 12.07 16.062 1 87 93 TRP A O 1
ATOM 758 N N . ASP A 1 94 ? -3.412 10.438 14.609 1 84.5 94 ASP A N 1
ATOM 759 C CA . ASP A 1 94 ? -4.848 10.594 14.375 1 84.5 94 ASP A CA 1
ATOM 760 C C . ASP A 1 94 ? -5.641 10.297 15.648 1 84.5 94 ASP A C 1
ATOM 762 O O . ASP A 1 94 ? -6.727 10.836 15.852 1 84.5 94 ASP A O 1
ATOM 766 N N . LEU A 1 95 ? -5.035 9.477 16.469 1 86.56 95 LEU A N 1
ATOM 767 C CA . LEU A 1 95 ? -5.691 9.094 17.719 1 86.56 95 LEU A CA 1
ATOM 768 C C . LEU A 1 95 ? -5.34 10.062 18.828 1 86.56 95 LEU A C 1
ATOM 770 O O . LEU A 1 95 ? -5.77 9.883 19.969 1 86.56 95 LEU A O 1
ATOM 774 N N . GLY A 1 96 ? -4.496 11.039 18.516 1 84.06 96 GLY A N 1
ATOM 775 C CA . GLY A 1 96 ? -4.188 12.086 19.484 1 84.06 96 GLY A CA 1
ATOM 776 C C . GLY A 1 96 ? -2.904 11.836 20.25 1 84.06 96 GLY A C 1
ATOM 777 O O . GLY A 1 96 ? -2.643 12.492 21.25 1 84.06 96 GLY A O 1
ATOM 778 N N . TYR A 1 97 ? -2.25 10.805 19.844 1 83.38 97 TYR A N 1
ATOM 779 C CA . TYR A 1 97 ? -0.979 10.516 20.5 1 83.38 97 TYR A CA 1
ATOM 780 C C . TYR A 1 97 ? 0.19 11.062 19.688 1 83.38 97 TYR A C 1
ATOM 782 O O . TYR A 1 97 ? 0.069 11.289 18.484 1 83.38 97 TYR A O 1
ATOM 790 N N . GLY A 1 98 ? 1.321 11.469 20.406 1 76.38 98 GLY A N 1
ATOM 791 C CA . GLY A 1 98 ? 2.57 11.758 19.719 1 76.38 98 GLY A CA 1
ATOM 792 C C . GLY A 1 98 ? 2.723 13.219 19.344 1 76.38 98 GLY A C 1
ATOM 793 O O . GLY A 1 98 ? 3.467 13.562 18.438 1 76.38 98 GLY A O 1
ATOM 794 N N . PHE A 1 99 ? 2.061 14.055 20.047 1 79.62 99 PHE A N 1
ATOM 795 C CA . PHE A 1 99 ? 2.105 15.469 19.703 1 79.62 99 PHE A CA 1
ATOM 796 C C . PHE A 1 99 ? 3.277 16.156 20.391 1 79.62 99 PHE A C 1
ATOM 798 O O . PHE A 1 99 ? 3.717 17.219 19.969 1 79.62 99 PHE A O 1
ATOM 805 N N . GLU A 1 100 ? 3.76 15.445 21.375 1 88.62 100 GLU A N 1
ATOM 806 C CA . GLU A 1 100 ? 4.977 15.992 21.969 1 88.62 100 GLU A CA 1
ATOM 807 C C . GLU A 1 100 ? 6.16 15.867 21.016 1 88.62 100 GLU A C 1
ATOM 809 O O . GLU A 1 100 ? 6.387 14.805 20.438 1 88.62 100 GLU A O 1
ATOM 814 N N . LYS A 1 101 ? 6.816 16.984 20.891 1 88.12 101 LYS A N 1
ATOM 815 C CA . LYS A 1 101 ? 7.875 17.078 19.891 1 88.12 101 LYS A CA 1
ATOM 816 C C . LYS A 1 101 ? 8.922 15.984 20.094 1 88.12 101 LYS A C 1
ATOM 818 O O . LYS A 1 101 ? 9.344 15.336 19.125 1 88.12 101 LYS A O 1
ATOM 823 N N . SER A 1 102 ? 9.344 15.859 21.281 1 90.19 102 SER A N 1
ATOM 824 C CA . SER A 1 102 ? 10.375 14.867 21.562 1 90.19 102 SER A CA 1
ATOM 825 C C . SER A 1 102 ? 9.891 13.461 21.203 1 90.19 102 SER A C 1
ATOM 827 O O . SER A 1 102 ? 10.633 12.68 20.609 1 90.19 102 SER A O 1
ATOM 829 N N . PHE A 1 103 ? 8.742 13.148 21.578 1 89.44 103 PHE A N 1
ATOM 830 C CA . PHE A 1 103 ? 8.164 11.836 21.297 1 89.44 103 PHE A CA 1
ATOM 831 C C . PHE A 1 103 ? 7.969 11.633 19.812 1 89.44 103 PHE A C 1
ATOM 833 O O . PHE A 1 103 ? 8.297 10.57 19.266 1 89.44 103 PHE A O 1
ATOM 840 N N . SER A 1 104 ? 7.465 12.633 19.141 1 90.88 104 SER A N 1
ATOM 841 C CA . SER A 1 104 ? 7.238 12.547 17.703 1 90.88 104 SER A CA 1
ATOM 842 C C . SER A 1 104 ? 8.539 12.312 16.938 1 90.88 104 SER A C 1
ATOM 844 O O . SER A 1 104 ? 8.586 11.523 16 1 90.88 104 SER A O 1
ATOM 846 N N . THR A 1 105 ? 9.547 12.945 17.375 1 92.56 105 THR A N 1
ATOM 847 C CA . THR A 1 105 ? 10.859 12.789 16.75 1 92.56 105 THR A CA 1
ATOM 848 C C . THR A 1 105 ? 11.414 11.383 17 1 92.56 105 THR A C 1
ATOM 850 O O . THR A 1 105 ? 11.977 10.766 16.094 1 92.56 105 THR A O 1
ATOM 853 N N . LYS A 1 106 ? 11.266 10.922 18.203 1 93.44 106 LYS A N 1
ATOM 854 C CA . LYS A 1 106 ? 11.711 9.57 18.531 1 93.44 106 LYS A CA 1
ATOM 855 C C . LYS A 1 106 ? 10.977 8.531 17.688 1 93.44 106 LYS A C 1
ATOM 857 O O . LYS A 1 106 ? 11.578 7.559 17.219 1 93.44 106 LYS A O 1
ATOM 862 N N . LEU A 1 107 ? 9.719 8.727 17.531 1 93.62 107 LEU A N 1
ATOM 863 C CA . LEU A 1 107 ? 8.922 7.805 16.734 1 93.62 107 LEU A CA 1
ATOM 864 C C . LEU A 1 107 ? 9.375 7.812 15.273 1 93.62 107 LEU A C 1
ATOM 866 O O . LEU A 1 107 ? 9.422 6.766 14.625 1 93.62 107 LEU A O 1
ATOM 870 N N . ALA A 1 108 ? 9.648 8.969 14.789 1 95.06 108 ALA A N 1
ATOM 871 C CA . ALA A 1 108 ? 10.141 9.078 13.414 1 95.06 108 ALA A CA 1
ATOM 872 C C . ALA A 1 108 ? 11.445 8.305 13.234 1 95.06 108 ALA A C 1
ATOM 874 O O . ALA A 1 108 ? 11.602 7.551 12.273 1 95.06 108 ALA A O 1
ATOM 875 N N . LYS A 1 109 ? 12.305 8.461 14.164 1 96.06 109 LYS A N 1
ATOM 876 C CA . LYS A 1 109 ? 13.578 7.746 14.109 1 96.06 109 LYS A CA 1
ATOM 877 C C . LYS A 1 109 ? 13.367 6.242 14.258 1 96.06 109 LYS A C 1
ATOM 879 O O . LYS A 1 109 ? 14.055 5.449 13.609 1 96.06 109 LYS A O 1
ATOM 884 N N . ALA A 1 110 ? 12.508 5.902 15.117 1 96.56 110 ALA A N 1
ATOM 885 C CA . ALA A 1 110 ? 12.195 4.492 15.336 1 96.56 110 ALA A CA 1
ATOM 886 C C . ALA A 1 110 ? 11.625 3.857 14.07 1 96.56 110 ALA A C 1
ATOM 888 O O . ALA A 1 110 ? 11.859 2.68 13.797 1 96.56 110 ALA A O 1
ATOM 889 N N . THR A 1 111 ? 10.859 4.641 13.312 1 97.62 111 THR A N 1
ATOM 890 C CA . THR A 1 111 ? 10.312 4.137 12.062 1 97.62 111 THR A CA 1
ATOM 891 C C . THR A 1 111 ? 11.43 3.711 11.109 1 97.62 111 THR A C 1
ATOM 893 O O . THR A 1 111 ? 11.375 2.629 10.523 1 97.62 111 THR A O 1
ATOM 896 N N . LEU A 1 112 ? 12.43 4.512 11.008 1 97.81 112 LEU A N 1
ATOM 897 C CA . LEU A 1 112 ? 13.539 4.199 10.117 1 97.81 112 LEU A CA 1
ATOM 898 C C . LEU A 1 112 ? 14.336 3.004 10.633 1 97.81 112 LEU A C 1
ATOM 900 O O . LEU A 1 112 ? 14.531 2.021 9.914 1 97.81 112 LEU A O 1
ATOM 904 N N . ALA A 1 113 ? 14.758 3.105 11.875 1 98.38 113 ALA A N 1
ATOM 905 C CA . ALA A 1 113 ? 15.555 2.035 12.469 1 9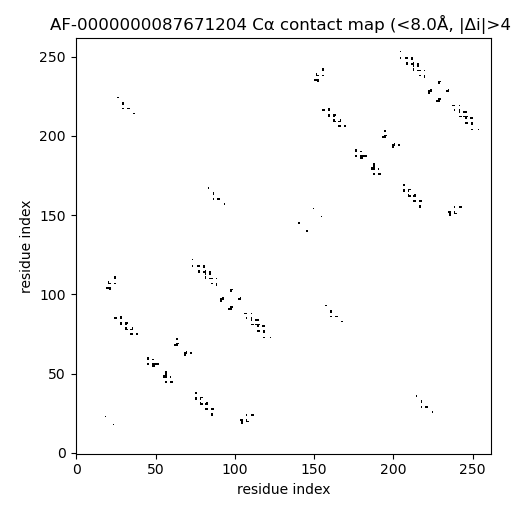8.38 113 ALA A CA 1
ATOM 906 C C . ALA A 1 113 ? 14.773 0.723 12.5 1 98.38 113 ALA A C 1
ATOM 908 O O . ALA A 1 113 ? 15.297 -0.328 12.133 1 98.38 113 ALA A O 1
ATOM 909 N N . GLY A 1 114 ? 13.531 0.789 12.93 1 98.56 114 GLY A N 1
ATOM 910 C CA . GLY A 1 114 ? 12.703 -0.4 13.016 1 98.56 114 GLY A CA 1
ATOM 911 C C . GLY A 1 114 ? 12.477 -1.078 11.68 1 98.56 114 GLY A C 1
ATOM 912 O O . GLY A 1 114 ? 12.516 -2.307 11.586 1 98.56 114 GLY A O 1
ATOM 913 N N . SER A 1 115 ? 12.219 -0.298 10.648 1 98.69 115 SER A N 1
ATOM 914 C CA . SER A 1 115 ? 11.969 -0.891 9.336 1 98.69 115 SER A CA 1
ATOM 915 C C . SER A 1 115 ? 13.227 -1.55 8.781 1 98.69 115 SER A C 1
ATOM 917 O O . SER A 1 115 ? 13.148 -2.574 8.102 1 98.69 115 SER A O 1
ATOM 919 N N . LEU A 1 116 ? 14.398 -0.993 9.055 1 98.62 116 LEU A N 1
ATOM 920 C CA . LEU A 1 116 ? 15.648 -1.608 8.617 1 98.62 116 LEU A CA 1
ATOM 921 C C . LEU A 1 116 ? 15.891 -2.928 9.344 1 98.62 116 LEU A C 1
ATOM 923 O O . LEU A 1 116 ? 16.219 -3.936 8.711 1 98.62 116 LEU A O 1
ATOM 927 N N . VAL A 1 117 ? 15.711 -2.934 10.633 1 98.75 117 VAL A N 1
ATOM 928 C CA . VAL A 1 117 ? 15.922 -4.129 11.445 1 98.75 117 VAL A CA 1
ATOM 929 C C . VAL A 1 117 ? 14.953 -5.227 11.008 1 98.75 117 VAL A C 1
ATOM 931 O O . VAL A 1 117 ? 15.359 -6.375 10.812 1 98.75 117 VAL A O 1
ATOM 934 N N . LEU A 1 118 ? 13.711 -4.879 10.844 1 98.69 118 LEU A N 1
ATOM 935 C CA . LEU A 1 118 ? 12.703 -5.855 10.438 1 98.69 118 LEU A CA 1
ATOM 936 C C . LEU A 1 118 ? 13.031 -6.422 9.055 1 98.69 118 LEU A C 1
ATOM 938 O O . LEU A 1 118 ? 12.805 -7.605 8.797 1 98.69 118 LEU A O 1
ATOM 942 N N . THR A 1 119 ? 13.516 -5.566 8.203 1 98.62 119 THR A N 1
ATOM 943 C CA . THR A 1 119 ? 13.898 -6.035 6.875 1 98.62 119 THR A CA 1
ATOM 944 C C . THR A 1 119 ? 15 -7.082 6.969 1 98.62 119 THR A C 1
ATOM 946 O O . THR A 1 119 ? 14.922 -8.133 6.332 1 98.62 119 THR A O 1
ATOM 949 N N . VAL A 1 120 ? 16.016 -6.773 7.762 1 98.38 120 VAL A N 1
ATOM 950 C CA . VAL A 1 120 ? 17.109 -7.711 7.949 1 98.38 120 VAL A CA 1
ATOM 951 C C . VAL A 1 120 ? 16.578 -9.031 8.508 1 98.38 120 VAL A C 1
ATOM 953 O O . VAL A 1 120 ? 16.984 -10.109 8.055 1 98.38 120 VAL A O 1
ATOM 956 N N . ILE A 1 121 ? 15.695 -8.961 9.43 1 98.31 121 ILE A N 1
ATOM 957 C CA . ILE A 1 121 ? 15.133 -10.156 10.047 1 98.31 121 ILE A CA 1
ATOM 958 C C . ILE A 1 121 ? 14.383 -10.977 9 1 98.31 121 ILE A C 1
ATOM 960 O O . ILE A 1 121 ? 14.562 -12.195 8.906 1 98.31 121 ILE A O 1
ATOM 964 N N . VAL A 1 122 ? 13.531 -10.352 8.164 1 97.19 122 VAL A N 1
ATOM 965 C CA . VAL A 1 122 ? 12.742 -11.039 7.145 1 97.19 122 VAL A CA 1
ATOM 966 C C . VAL A 1 122 ? 13.672 -11.734 6.152 1 97.19 122 VAL A C 1
ATOM 968 O O . VAL A 1 122 ? 13.461 -12.898 5.809 1 97.19 122 VAL A O 1
ATOM 971 N N . TRP A 1 123 ? 14.656 -11.0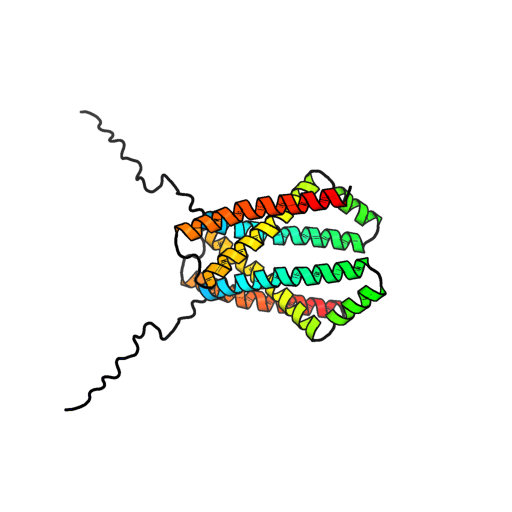94 5.766 1 97.19 123 TRP A N 1
ATOM 972 C CA . TRP A 1 123 ? 15.547 -11.672 4.766 1 97.19 123 TRP A CA 1
ATOM 973 C C . TRP A 1 123 ? 16.438 -12.742 5.383 1 97.19 123 TRP A C 1
ATOM 975 O O . TRP A 1 123 ? 16.766 -13.734 4.73 1 97.19 123 TRP A O 1
ATOM 985 N N . ALA A 1 124 ? 16.875 -12.547 6.641 1 97.12 124 ALA A N 1
ATOM 986 C CA . ALA A 1 124 ? 17.641 -13.586 7.34 1 97.12 124 ALA A CA 1
ATOM 987 C C . ALA A 1 124 ? 16.828 -14.867 7.457 1 97.12 124 ALA A C 1
ATOM 989 O O . ALA A 1 124 ? 17.344 -15.969 7.234 1 97.12 124 ALA A O 1
ATOM 990 N N . ILE A 1 125 ? 15.602 -14.727 7.77 1 95.25 125 ILE A N 1
ATOM 991 C CA . ILE A 1 125 ? 14.711 -15.875 7.879 1 95.25 125 ILE A CA 1
ATOM 992 C C . ILE A 1 125 ? 14.547 -16.531 6.508 1 95.25 125 ILE A C 1
ATOM 994 O O . ILE A 1 125 ? 14.594 -17.75 6.387 1 95.25 125 ILE A O 1
ATOM 998 N N . GLY A 1 126 ? 14.344 -15.75 5.41 1 91.69 126 GLY A N 1
ATOM 999 C CA . GLY A 1 126 ? 14.219 -16.266 4.055 1 91.69 126 GLY A CA 1
ATOM 1000 C C . GLY A 1 126 ? 15.438 -17.047 3.598 1 91.69 126 GLY A C 1
ATOM 1001 O O . GLY A 1 126 ? 15.312 -18.109 2.984 1 91.69 126 GLY A O 1
ATOM 1002 N N . LEU A 1 127 ? 16.547 -16.516 3.936 1 90.38 127 LEU A N 1
ATOM 1003 C CA . LEU A 1 127 ? 17.797 -17.172 3.566 1 90.38 127 LEU A CA 1
ATOM 1004 C C . LEU A 1 127 ? 17.984 -18.453 4.367 1 90.38 127 LEU A C 1
ATOM 1006 O O . LEU A 1 127 ? 18.516 -19.453 3.844 1 90.38 127 LEU A O 1
ATOM 1010 N N . ALA A 1 128 ? 17.516 -18.484 5.586 1 91.56 128 ALA A N 1
ATOM 1011 C CA . ALA A 1 128 ? 17.656 -19.656 6.445 1 91.56 128 ALA A CA 1
ATOM 1012 C C . ALA A 1 128 ? 16.734 -20.781 5.977 1 91.56 128 ALA A C 1
ATOM 1014 O O . ALA A 1 128 ? 17.094 -21.953 6.082 1 91.56 128 ALA A O 1
ATOM 1015 N N . ILE A 1 129 ? 15.578 -20.422 5.477 1 86.88 129 ILE A N 1
ATOM 1016 C CA . ILE A 1 129 ? 14.617 -21.422 5.023 1 86.88 129 ILE A CA 1
ATOM 1017 C C . ILE A 1 129 ? 15.07 -22.016 3.686 1 86.88 129 ILE A C 1
ATOM 1019 O O . ILE A 1 129 ? 14.828 -23.188 3.398 1 86.88 129 ILE A O 1
ATOM 1023 N N . ARG A 1 130 ? 15.633 -21.203 2.82 1 76.44 130 ARG A N 1
ATOM 1024 C CA . ARG A 1 130 ? 16.078 -21.672 1.511 1 76.44 130 ARG A CA 1
ATOM 1025 C C . ARG A 1 130 ? 17.281 -22.609 1.639 1 76.44 130 ARG A C 1
ATOM 1027 O O . ARG A 1 130 ? 17.516 -23.453 0.771 1 76.44 130 ARG A O 1
ATOM 1034 N N . PHE A 1 131 ? 18.031 -22.406 2.66 1 57.34 131 PHE A N 1
ATOM 1035 C CA . PHE A 1 131 ? 19.156 -23.312 2.891 1 57.34 131 PHE A CA 1
ATOM 1036 C C . PHE A 1 131 ? 18.797 -24.359 3.953 1 57.34 131 PHE A C 1
ATOM 1038 O O . PHE A 1 131 ? 19.219 -25.5 3.865 1 57.34 131 PHE A O 1
ATOM 1045 N N . MET B 1 1 ? -35.406 37.969 42.656 1 37.72 1 MET B N 1
ATOM 1046 C CA . MET B 1 1 ? -34.062 37.625 42.188 1 37.72 1 MET B CA 1
ATOM 1047 C C . MET B 1 1 ? -34.156 36.75 40.906 1 37.72 1 MET B C 1
ATOM 1049 O O . MET B 1 1 ? -34.688 35.656 40.969 1 37.72 1 MET B O 1
ATOM 1053 N N . ALA B 1 2 ? -34.312 37.406 39.688 1 45.28 2 ALA B N 1
ATOM 1054 C CA . ALA B 1 2 ? -34.406 36.781 38.375 1 45.28 2 ALA B CA 1
ATOM 1055 C C . ALA B 1 2 ? -33.25 35.844 38.125 1 45.28 2 ALA B C 1
ATOM 1057 O O . ALA B 1 2 ? -32.094 36.219 38.312 1 45.28 2 ALA B O 1
ATOM 1058 N N . ASN B 1 3 ? -33.375 34.594 38.375 1 41.41 3 ASN B N 1
ATOM 1059 C CA . ASN B 1 3 ? -32.438 33.5 38.031 1 41.41 3 ASN B CA 1
ATOM 1060 C C . ASN B 1 3 ? -32.031 33.594 36.562 1 41.41 3 ASN B C 1
ATOM 1062 O O . ASN B 1 3 ? -32.781 33.188 35.688 1 41.41 3 ASN B O 1
ATOM 1066 N N . VAL B 1 4 ? -31.344 34.688 36.062 1 45.12 4 VAL B N 1
ATOM 1067 C CA . VAL B 1 4 ? -30.766 34.781 34.75 1 45.12 4 VAL B CA 1
ATOM 1068 C C . VAL B 1 4 ? -29.828 33.594 34.5 1 45.12 4 VAL B C 1
ATOM 1070 O O . VAL B 1 4 ? -28.719 33.562 35.062 1 45.12 4 VAL B O 1
ATOM 1073 N N . THR B 1 5 ? -30.266 32.312 34.844 1 45.09 5 THR B N 1
ATOM 1074 C CA . THR B 1 5 ? -29.469 31.266 34.219 1 45.09 5 THR B CA 1
ATOM 1075 C C . THR B 1 5 ? -29.094 31.656 32.781 1 45.09 5 THR B C 1
ATOM 1077 O O . THR B 1 5 ? -29.953 31.641 31.891 1 45.09 5 THR B O 1
ATOM 1080 N N . GLN B 1 6 ? -28.344 32.75 32.594 1 40.78 6 GLN B N 1
ATOM 1081 C CA . GLN B 1 6 ? -27.844 33.125 31.281 1 40.78 6 GLN B CA 1
ATOM 1082 C C . GLN B 1 6 ? -27.344 31.875 30.531 1 40.78 6 GLN B C 1
ATOM 1084 O O . GLN B 1 6 ? -26.562 31.094 31.078 1 40.78 6 GLN B O 1
ATOM 1089 N N . ASN B 1 7 ? -28.188 31.172 29.75 1 42.94 7 ASN B N 1
ATOM 1090 C CA . ASN B 1 7 ? -27.766 30.25 28.703 1 42.94 7 ASN B CA 1
ATOM 1091 C C . ASN B 1 7 ? -26.438 30.656 28.094 1 42.94 7 ASN B C 1
ATOM 1093 O O . ASN B 1 7 ? -26.375 31.641 27.344 1 42.94 7 ASN B O 1
ATOM 1097 N N . ARG B 1 8 ? -25.312 30.672 28.844 1 46.84 8 ARG B N 1
ATOM 1098 C CA . ARG B 1 8 ? -24.031 30.906 28.188 1 46.84 8 ARG B CA 1
ATOM 1099 C C . ARG B 1 8 ? -23.969 30.234 26.828 1 46.84 8 ARG B C 1
ATOM 1101 O O . ARG B 1 8 ? -24.297 29.047 26.703 1 46.84 8 ARG B O 1
ATOM 1108 N N . PRO B 1 9 ? -24.125 30.969 25.766 1 47.94 9 PRO B N 1
ATOM 1109 C CA . PRO B 1 9 ? -23.938 30.297 24.484 1 47.94 9 PRO B CA 1
ATOM 1110 C C . PRO B 1 9 ? -22.781 29.281 24.5 1 47.94 9 PRO B C 1
ATOM 1112 O O . PRO B 1 9 ? -21.844 29.453 25.281 1 47.94 9 PRO B O 1
ATOM 1115 N N . LEU B 1 10 ? -23.094 27.953 24.547 1 46.53 10 LEU B N 1
ATOM 1116 C CA . LEU B 1 10 ? -22 27.016 24.328 1 46.53 10 LEU B CA 1
ATOM 1117 C C . LEU B 1 10 ? -20.922 27.656 23.453 1 46.53 10 LEU B C 1
ATOM 1119 O O . LEU B 1 10 ? -21.219 28.5 22.594 1 46.53 10 LEU B O 1
ATOM 1123 N N . SER B 1 11 ? -19.828 27.953 24 1 46.34 11 SER B N 1
ATOM 1124 C CA . SER B 1 11 ? -18.703 28.516 23.266 1 46.34 11 SER B CA 1
ATOM 1125 C C . SER B 1 11 ? -18.688 28.016 21.828 1 46.34 11 SER B C 1
ATOM 1127 O O . SER B 1 11 ? -18.922 26.828 21.562 1 46.34 11 SER B O 1
ATOM 1129 N N . PRO B 1 12 ? -19.125 28.766 20.766 1 46.97 12 PRO B N 1
ATOM 1130 C CA . PRO B 1 12 ? -19.078 28.375 19.344 1 46.97 12 PRO B CA 1
ATOM 1131 C C . PRO B 1 12 ? -17.922 27.438 19.031 1 46.97 12 PRO B C 1
ATOM 1133 O O . PRO B 1 12 ? -17.812 26.969 17.906 1 46.97 12 PRO B O 1
ATOM 1136 N N . HIS B 1 13 ? -16.984 27.406 19.797 1 47.84 13 HIS B N 1
ATOM 1137 C CA . HIS B 1 13 ? -15.734 26.734 19.469 1 47.84 13 HIS B CA 1
ATOM 1138 C C . HIS B 1 13 ? -15.969 25.25 19.188 1 47.84 13 HIS B C 1
ATOM 1140 O O . HIS B 1 13 ? -15.242 24.641 18.406 1 47.84 13 HIS B O 1
ATOM 1146 N N . LEU B 1 14 ? -16.672 24.562 20.141 1 45 14 LEU B N 1
ATOM 1147 C CA . LEU B 1 14 ? -16.828 23.125 19.922 1 45 14 LEU B CA 1
ATOM 1148 C C . LEU B 1 14 ? -17.719 22.859 18.719 1 45 14 LEU B C 1
ATOM 1150 O O . LEU B 1 14 ? -17.875 21.703 18.297 1 45 14 LEU B O 1
ATOM 1154 N N . GLN B 1 15 ? -18.828 23.656 18.5 1 43.03 15 GLN B N 1
ATOM 1155 C CA . GLN B 1 15 ? -19.891 23.344 17.547 1 43.03 15 GLN B CA 1
ATOM 1156 C C . GLN B 1 15 ? -19.344 22.734 16.266 1 43.03 15 GLN B C 1
ATOM 1158 O O . GLN B 1 15 ? -19.828 21.703 15.797 1 43.03 15 GLN B O 1
ATOM 1163 N N . ILE B 1 16 ? -19.094 23.547 15.062 1 45.34 16 ILE B N 1
ATOM 1164 C CA . ILE B 1 16 ? -18.984 23.016 13.711 1 45.34 16 ILE B CA 1
ATOM 1165 C C . ILE B 1 16 ? -17.625 22.344 13.516 1 45.34 16 ILE B C 1
ATOM 1167 O O . ILE B 1 16 ? -16.609 23.016 13.461 1 45.34 16 ILE B O 1
ATOM 1171 N N . TYR B 1 17 ? -17.266 21.469 14.289 1 50 17 TYR B N 1
ATOM 1172 C CA . TYR B 1 17 ? -16.141 20.688 13.773 1 50 17 TYR B CA 1
ATOM 1173 C C . TYR B 1 17 ? -16.109 20.719 12.25 1 50 17 TYR B C 1
ATOM 1175 O O . TYR B 1 17 ? -16.984 20.141 11.594 1 50 17 TYR B O 1
ATOM 1183 N N . LYS B 1 18 ? -15.875 21.875 11.617 1 64.44 18 LYS B N 1
ATOM 1184 C CA . LYS B 1 18 ? -15.727 22.031 10.172 1 64.44 18 LYS B CA 1
ATOM 1185 C C . LYS B 1 18 ? -14.852 20.938 9.578 1 64.44 18 LYS B C 1
ATOM 1187 O O . LYS B 1 18 ? -13.68 20.812 9.938 1 64.44 18 LYS B O 1
ATOM 1192 N N . LEU B 1 19 ? -15.531 19.938 9.148 1 76.19 19 LEU B N 1
ATOM 1193 C CA . LEU B 1 19 ? -14.828 18.906 8.383 1 76.19 19 LEU B CA 1
ATOM 1194 C C . LEU B 1 19 ? -14.047 19.531 7.234 1 76.19 19 LEU B C 1
ATOM 1196 O O . LEU B 1 19 ? -14.633 20.078 6.301 1 76.19 19 LEU B O 1
ATOM 1200 N N . ILE B 1 20 ? -12.766 19.766 7.52 1 87.81 20 ILE B N 1
ATOM 1201 C CA . ILE B 1 20 ? -11.852 20.234 6.488 1 87.81 20 ILE B CA 1
ATOM 1202 C C . ILE B 1 20 ? -11.523 19.109 5.523 1 87.81 20 ILE B C 1
ATOM 1204 O O . ILE B 1 20 ? -10.922 18.094 5.918 1 87.81 20 ILE B O 1
ATOM 1208 N N . PRO B 1 21 ? -12 19.234 4.328 1 91.19 21 PRO B N 1
ATOM 1209 C CA . PRO B 1 21 ? -11.859 18.141 3.365 1 91.19 21 PRO B CA 1
ATOM 1210 C C . PRO B 1 21 ? -10.43 17.609 3.297 1 91.19 21 PRO B C 1
ATOM 1212 O O . PRO B 1 21 ? -10.234 16.391 3.164 1 91.19 21 PRO B O 1
ATOM 1215 N N . THR B 1 22 ? -9.453 18.406 3.404 1 90.88 22 THR B N 1
ATOM 1216 C CA . THR B 1 22 ? -8.07 17.953 3.314 1 90.88 22 THR B CA 1
ATOM 1217 C C . THR B 1 22 ? -7.715 17.062 4.5 1 90.88 22 THR B C 1
ATOM 1219 O O . THR B 1 22 ? -6.977 16.094 4.352 1 90.88 22 THR B O 1
ATOM 1222 N N . MET B 1 23 ? -8.242 17.438 5.652 1 89.5 23 MET B N 1
ATOM 1223 C CA . MET B 1 23 ? -7.969 16.625 6.836 1 89.5 23 MET B CA 1
ATOM 1224 C C . MET B 1 23 ? -8.695 15.281 6.758 1 89.5 23 MET B C 1
ATOM 1226 O O . MET B 1 23 ? -8.133 14.242 7.102 1 89.5 23 MET B O 1
ATOM 1230 N N . VAL B 1 24 ? -9.883 15.336 6.316 1 92.75 24 VAL B N 1
ATOM 1231 C CA . VAL B 1 24 ? -10.672 14.117 6.195 1 92.75 24 VAL B CA 1
ATOM 1232 C C . VAL B 1 24 ? -10.023 13.18 5.184 1 92.75 24 VAL B C 1
ATOM 1234 O O . VAL B 1 24 ? -9.906 11.977 5.426 1 92.75 24 VAL B O 1
ATOM 1237 N N . MET B 1 25 ? -9.578 13.734 4.105 1 94.44 25 MET B N 1
ATOM 1238 C CA . MET B 1 25 ? -8.977 12.898 3.068 1 94.44 25 MET B CA 1
ATOM 1239 C C . MET B 1 25 ? -7.652 12.312 3.543 1 94.44 25 MET B C 1
ATOM 1241 O O . MET B 1 25 ? -7.273 11.211 3.133 1 94.44 25 MET B O 1
ATOM 1245 N N . SER B 1 26 ? -6.973 12.984 4.426 1 92.88 26 SER B N 1
ATOM 1246 C CA . SER B 1 26 ? -5.742 12.438 4.984 1 92.88 26 SER B CA 1
ATOM 1247 C C . SER B 1 26 ? -6.031 11.25 5.902 1 92.88 26 SER B C 1
ATOM 1249 O O . SER B 1 26 ? -5.285 10.273 5.918 1 92.88 26 SER B O 1
ATOM 1251 N N . ILE B 1 27 ? -7.078 11.336 6.582 1 91.94 27 ILE B N 1
ATOM 1252 C CA . ILE B 1 27 ? -7.496 10.242 7.449 1 91.94 27 ILE B CA 1
ATOM 1253 C C . ILE B 1 27 ? -7.926 9.047 6.598 1 91.94 27 ILE B C 1
ATOM 1255 O O . ILE B 1 27 ? -7.516 7.914 6.855 1 91.94 27 ILE 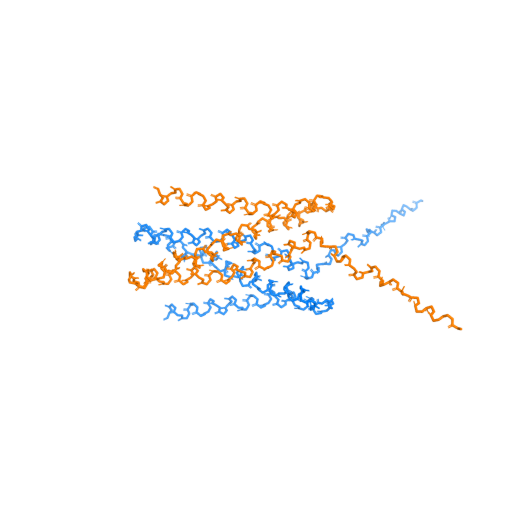B O 1
ATOM 1259 N N . VAL B 1 28 ? -8.695 9.344 5.625 1 95.75 28 VAL B N 1
ATOM 1260 C CA . VAL B 1 28 ? -9.156 8.281 4.734 1 95.75 28 VAL B CA 1
ATOM 1261 C C . VAL B 1 28 ? -7.965 7.629 4.039 1 95.75 28 VAL B C 1
ATOM 1263 O O . VAL B 1 28 ? -7.941 6.414 3.842 1 95.75 28 VAL B O 1
ATOM 1266 N N . HIS B 1 29 ? -6.996 8.406 3.691 1 96.12 29 HIS B N 1
ATOM 1267 C CA . HIS B 1 29 ? -5.773 7.879 3.088 1 96.12 29 HIS B CA 1
ATOM 1268 C C . HIS B 1 29 ? -5.098 6.863 4.004 1 96.12 29 HIS B C 1
ATOM 1270 O O . HIS B 1 29 ? -4.73 5.77 3.566 1 96.12 29 HIS B O 1
ATOM 1276 N N . ARG B 1 30 ? -5.062 7.195 5.258 1 95.06 30 ARG B N 1
ATOM 1277 C CA . ARG B 1 30 ? -4.445 6.297 6.223 1 95.06 30 ARG B CA 1
ATOM 1278 C C . ARG B 1 30 ? -5.289 5.043 6.426 1 95.06 30 ARG B C 1
ATOM 1280 O O . ARG B 1 30 ? -4.754 3.938 6.539 1 95.06 30 ARG B O 1
ATOM 1287 N N . ILE B 1 31 ? -6.531 5.164 6.449 1 95.75 31 ILE B N 1
ATOM 1288 C CA . ILE B 1 31 ? -7.438 4.035 6.598 1 95.75 31 ILE B CA 1
ATOM 1289 C C . ILE B 1 31 ? -7.32 3.113 5.387 1 95.75 31 ILE B C 1
ATOM 1291 O O . ILE B 1 31 ? -7.242 1.892 5.531 1 95.75 31 ILE B O 1
ATOM 1295 N N . THR B 1 32 ? -7.273 3.723 4.227 1 97.62 32 THR B N 1
ATOM 1296 C CA . THR B 1 32 ? -7.145 2.9 3.029 1 97.62 32 THR B CA 1
ATOM 1297 C C . THR B 1 32 ? -5.781 2.215 2.988 1 97.62 32 THR B C 1
ATOM 1299 O O . THR B 1 32 ? -5.664 1.081 2.52 1 97.62 32 THR B O 1
ATOM 1302 N N . GLY B 1 33 ? -4.789 2.887 3.459 1 97.19 33 GLY B N 1
ATOM 1303 C CA . GLY B 1 33 ? -3.51 2.207 3.598 1 97.19 33 GLY B CA 1
ATOM 1304 C C . GLY B 1 33 ? -3.584 0.969 4.473 1 97.19 33 GLY B C 1
ATOM 1305 O O . GLY B 1 33 ? -3.059 -0.086 4.109 1 97.19 33 GLY B O 1
ATOM 1306 N N . GLY B 1 34 ? -4.223 1.082 5.598 1 96.62 34 GLY B N 1
ATOM 1307 C CA . GLY B 1 34 ? -4.441 -0.07 6.457 1 96.62 34 GLY B CA 1
ATOM 1308 C C . GLY B 1 34 ? -5.227 -1.179 5.785 1 96.62 34 GLY B C 1
ATOM 1309 O O . GLY B 1 34 ? -4.863 -2.352 5.883 1 96.62 34 GLY B O 1
ATOM 1310 N N . ALA B 1 35 ? -6.238 -0.765 5.168 1 97.25 35 ALA B N 1
ATOM 1311 C CA . ALA B 1 35 ? -7.066 -1.73 4.449 1 97.25 35 ALA B CA 1
ATOM 1312 C C . ALA B 1 35 ? -6.25 -2.475 3.395 1 97.25 35 ALA B C 1
ATOM 1314 O O . ALA B 1 35 ? -6.453 -3.67 3.172 1 97.25 35 ALA B O 1
ATOM 1315 N N . LEU B 1 36 ? -5.379 -1.812 2.768 1 97.62 36 LEU B N 1
ATOM 1316 C CA . LEU B 1 36 ? -4.559 -2.441 1.737 1 97.62 36 LEU B CA 1
ATOM 1317 C C . LEU B 1 36 ? -3.6 -3.457 2.352 1 97.62 36 LEU B C 1
ATOM 1319 O O . LEU B 1 36 ? -3.342 -4.508 1.761 1 97.62 36 LEU B O 1
ATOM 1323 N N . TYR B 1 37 ? -3.07 -3.146 3.488 1 96.88 37 TYR B N 1
ATOM 1324 C CA . TYR B 1 37 ? -2.215 -4.125 4.145 1 96.88 37 TYR B CA 1
ATOM 1325 C C . TYR B 1 37 ? -3.002 -5.375 4.516 1 96.88 37 TYR B C 1
ATOM 1327 O O . TYR B 1 37 ? -2.559 -6.496 4.254 1 96.88 37 TYR B O 1
ATOM 1335 N N . PHE B 1 38 ? -4.156 -5.188 5.023 1 95 38 PHE B N 1
ATOM 1336 C CA . PHE B 1 38 ? -4.988 -6.332 5.363 1 95 38 PHE B CA 1
ATOM 1337 C C . PHE B 1 38 ? -5.441 -7.066 4.109 1 95 38 PHE B C 1
ATOM 1339 O O . PHE B 1 38 ? -5.477 -8.297 4.078 1 95 38 PHE B O 1
ATOM 1346 N N . GLY B 1 39 ? -5.762 -6.312 3.127 1 94.25 39 GLY B N 1
ATOM 1347 C CA . GLY B 1 39 ? -6.172 -6.914 1.87 1 94.25 39 GLY B CA 1
ATOM 1348 C C . GLY B 1 39 ? -5.066 -7.707 1.196 1 94.25 39 GLY B C 1
ATOM 1349 O O . GLY B 1 39 ? -5.336 -8.688 0.499 1 94.25 39 GLY B O 1
ATOM 1350 N N . THR B 1 40 ? -3.902 -7.25 1.344 1 92.31 40 THR B N 1
ATOM 1351 C CA . THR B 1 40 ? -2.773 -7.977 0.774 1 92.31 40 THR B CA 1
ATOM 1352 C C . THR B 1 40 ? -2.686 -9.383 1.357 1 92.31 40 THR B C 1
ATOM 1354 O O . THR B 1 40 ? -2.314 -10.328 0.659 1 92.31 40 THR B O 1
ATOM 1357 N N . LEU B 1 41 ? -3.094 -9.531 2.58 1 92.25 41 LEU B N 1
ATOM 1358 C CA . LEU B 1 41 ? -3.143 -10.867 3.172 1 92.25 41 LEU B CA 1
ATOM 1359 C C . LEU B 1 41 ? -4.145 -11.75 2.438 1 92.25 41 LEU B C 1
ATOM 1361 O O . LEU B 1 41 ? -3.928 -12.953 2.301 1 92.25 41 LEU B O 1
ATOM 1365 N N . LEU B 1 42 ? -5.203 -11.172 1.988 1 90.75 42 LEU B N 1
ATOM 1366 C CA . LEU B 1 42 ? -6.191 -11.906 1.208 1 90.75 42 LEU B CA 1
ATOM 1367 C C . LEU B 1 42 ? -5.617 -12.336 -0.138 1 90.75 42 LEU B C 1
A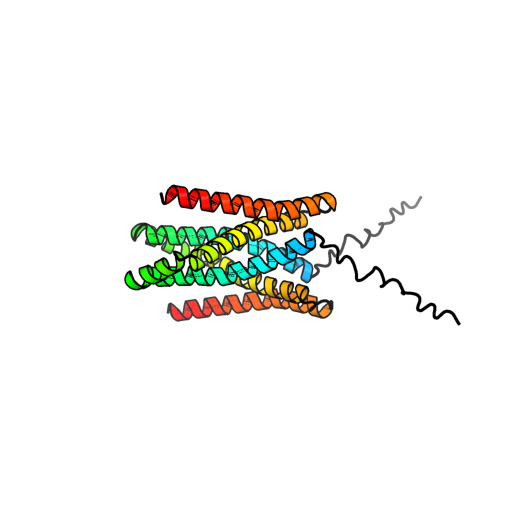TOM 1369 O O . LEU B 1 42 ? -5.883 -13.445 -0.609 1 90.75 42 LEU B O 1
ATOM 1373 N N . VAL B 1 43 ? -4.852 -11.438 -0.727 1 87.69 43 VAL B N 1
ATOM 1374 C CA . VAL B 1 43 ? -4.199 -11.766 -1.992 1 87.69 43 VAL B CA 1
ATOM 1375 C C . VAL B 1 43 ? -3.209 -12.906 -1.785 1 87.69 43 VAL B C 1
ATOM 1377 O O . VAL B 1 43 ? -3.156 -13.844 -2.588 1 87.69 43 VAL B O 1
ATOM 1380 N N . VAL B 1 44 ? -2.506 -12.812 -0.712 1 89.06 44 VAL B N 1
ATOM 1381 C CA . VAL B 1 44 ? -1.549 -13.867 -0.393 1 89.06 44 VAL B CA 1
ATOM 1382 C C . VAL B 1 44 ? -2.289 -15.188 -0.165 1 89.06 44 VAL B C 1
ATOM 1384 O O . VAL B 1 44 ? -1.853 -16.234 -0.633 1 89.06 44 VAL B O 1
ATOM 1387 N N . TRP B 1 45 ? -3.398 -15.102 0.517 1 92.62 45 TRP B N 1
ATOM 1388 C CA . TRP B 1 45 ? -4.234 -16.281 0.735 1 92.62 45 TRP B CA 1
ATOM 1389 C C . TRP B 1 45 ? -4.684 -16.875 -0.591 1 92.62 45 TRP B C 1
ATOM 1391 O O . TRP B 1 45 ? -4.598 -18.094 -0.79 1 92.62 45 TRP B O 1
ATOM 1401 N N . TRP B 1 46 ? -5.078 -16.094 -1.443 1 91.31 46 TRP B N 1
ATOM 1402 C CA . TRP B 1 46 ? -5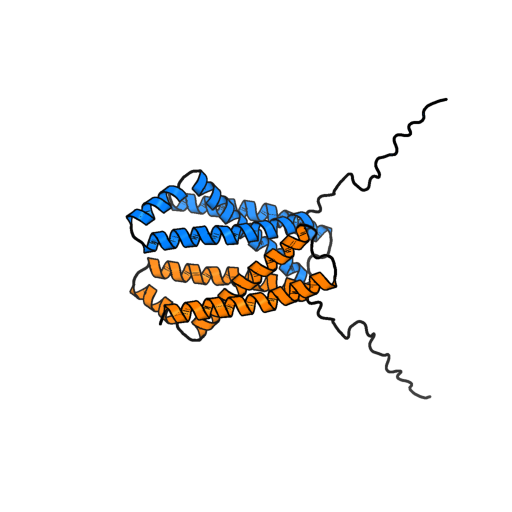.512 -16.547 -2.764 1 91.31 46 TRP B CA 1
ATOM 1403 C C . TRP B 1 46 ? -4.363 -17.188 -3.525 1 91.31 46 TRP B C 1
ATOM 1405 O O . TRP B 1 46 ? -4.547 -18.234 -4.16 1 91.31 46 TRP B O 1
ATOM 1415 N N . LEU B 1 47 ? -3.207 -16.688 -3.34 1 86.25 47 LEU B N 1
ATOM 1416 C CA . LEU B 1 47 ? -2.033 -17.234 -4.016 1 86.25 47 LEU B CA 1
ATOM 1417 C C . LEU B 1 47 ? -1.629 -18.578 -3.412 1 86.25 47 LEU B C 1
ATOM 1419 O O . LEU B 1 47 ? -1.234 -19.5 -4.133 1 86.25 47 LEU B O 1
ATOM 1423 N N . ILE B 1 48 ? -1.714 -18.594 -2.146 1 90.12 48 ILE B N 1
ATOM 1424 C CA . ILE B 1 48 ? -1.413 -19.859 -1.472 1 90.12 48 ILE B CA 1
ATOM 1425 C C . ILE B 1 48 ? -2.396 -20.938 -1.925 1 90.12 48 ILE B C 1
ATOM 1427 O O . ILE B 1 48 ? -2.002 -22.078 -2.184 1 90.12 48 ILE B O 1
ATOM 1431 N N . ALA B 1 49 ? -3.574 -20.594 -2.047 1 92.31 49 ALA B N 1
ATOM 1432 C CA . ALA B 1 49 ? -4.578 -21.531 -2.529 1 92.31 49 ALA B CA 1
ATOM 1433 C C . ALA B 1 49 ? -4.262 -22 -3.949 1 92.31 49 ALA B C 1
ATOM 1435 O O . ALA B 1 49 ? -4.355 -23.188 -4.258 1 92.31 49 ALA B O 1
ATOM 1436 N N . ALA B 1 50 ? -3.875 -21.094 -4.828 1 86.12 50 ALA B N 1
ATOM 1437 C CA . ALA B 1 50 ? -3.527 -21.406 -6.215 1 86.12 50 ALA B CA 1
ATOM 1438 C C . ALA B 1 50 ? -2.344 -22.375 -6.277 1 86.12 50 ALA B C 1
ATOM 1440 O O . ALA B 1 50 ? -2.279 -23.234 -7.164 1 86.12 50 ALA B O 1
ATOM 1441 N N . ALA B 1 51 ? -1.501 -22.312 -5.242 1 84.75 51 ALA B N 1
ATOM 1442 C CA . ALA B 1 51 ? -0.289 -23.125 -5.227 1 84.75 51 ALA B CA 1
ATOM 1443 C C . ALA B 1 51 ? -0.54 -24.469 -4.539 1 84.75 51 ALA B C 1
ATOM 1445 O O . ALA B 1 51 ? 0.267 -25.391 -4.656 1 84.75 51 ALA B O 1
ATOM 1446 N N . SER B 1 52 ? -1.573 -24.594 -3.883 1 91.56 52 SER B N 1
ATOM 1447 C CA . SER B 1 52 ? -1.79 -25.766 -3.043 1 91.56 52 SER B CA 1
ATOM 1448 C C . SER B 1 52 ? -2.549 -26.844 -3.795 1 91.56 52 SER B C 1
ATOM 1450 O O . SER B 1 52 ? -2.482 -28.031 -3.432 1 91.56 52 SER B O 1
ATOM 1452 N N . GLY B 1 53 ? -3.312 -26.516 -4.777 1 91.06 53 GLY B N 1
ATOM 1453 C CA . GLY B 1 53 ? -4.07 -27.5 -5.543 1 91.06 53 GLY B CA 1
ATOM 1454 C C . GLY B 1 53 ? -5.43 -26.984 -5.984 1 91.06 53 GLY B C 1
ATOM 1455 O O . GLY B 1 53 ? 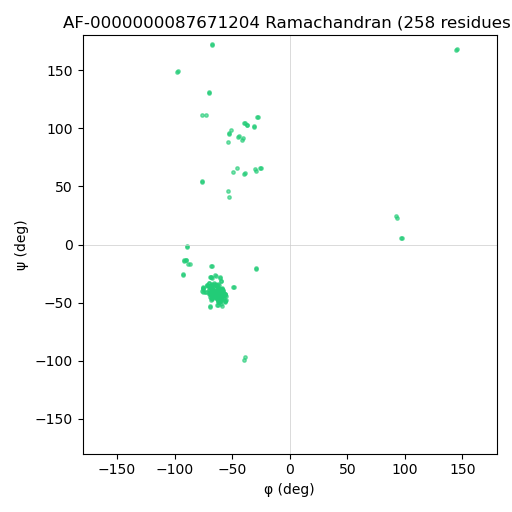-5.902 -25.969 -5.492 1 91.06 53 GLY B O 1
ATOM 1456 N N . GLN B 1 54 ? -5.973 -27.703 -6.828 1 93.38 54 GLN B N 1
ATOM 1457 C CA . GLN B 1 54 ? -7.184 -27.25 -7.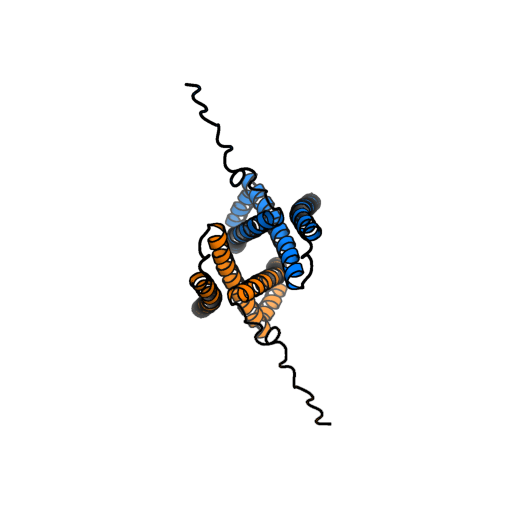504 1 93.38 54 GLN B CA 1
ATOM 1458 C C . GLN B 1 54 ? -8.359 -27.188 -6.535 1 93.38 54 GLN B C 1
ATOM 1460 O O . GLN B 1 54 ? -9.141 -26.234 -6.566 1 93.38 54 GLN B O 1
ATOM 1465 N N . ALA B 1 55 ? -8.477 -28.203 -5.719 1 96.12 55 ALA B N 1
ATOM 1466 C CA . ALA B 1 55 ? -9.625 -28.25 -4.816 1 96.12 55 ALA B CA 1
ATOM 1467 C C . ALA B 1 55 ? -9.633 -27.047 -3.873 1 96.12 55 ALA B C 1
ATOM 1469 O O . ALA B 1 55 ? -10.664 -26.391 -3.691 1 96.12 55 ALA B O 1
ATOM 1470 N N . TYR B 1 56 ? -8.547 -26.797 -3.293 1 95.31 56 TYR B N 1
ATOM 1471 C CA . TYR B 1 56 ? -8.438 -25.672 -2.369 1 95.31 56 TYR B CA 1
ATOM 1472 C C . TYR B 1 56 ? -8.617 -24.344 -3.1 1 95.31 56 TYR B C 1
ATOM 1474 O O . TYR B 1 56 ? -9.281 -23.438 -2.594 1 95.31 56 TYR B O 1
ATOM 1482 N N . PHE B 1 57 ? -8.039 -24.281 -4.266 1 94.19 57 PHE B N 1
ATOM 1483 C CA . PHE B 1 57 ? -8.188 -23.078 -5.082 1 94.19 57 PHE B CA 1
ATOM 1484 C C . PHE B 1 57 ? -9.648 -22.828 -5.414 1 94.19 57 PHE B C 1
ATOM 1486 O O . PHE B 1 57 ? -10.117 -21.688 -5.348 1 94.19 57 PHE B O 1
ATOM 1493 N N . ASP B 1 58 ? -10.336 -23.828 -5.73 1 96.06 58 ASP B N 1
ATOM 1494 C CA . ASP B 1 58 ? -11.75 -23.703 -6.062 1 96.06 58 ASP B CA 1
ATOM 1495 C C . ASP B 1 58 ? -12.555 -23.203 -4.867 1 96.06 58 ASP B C 1
ATOM 1497 O O . ASP B 1 58 ? -13.469 -22.375 -5.027 1 96.06 58 ASP B O 1
ATOM 1501 N N . TRP B 1 59 ? -12.203 -23.625 -3.713 1 96.31 59 TRP B N 1
ATOM 1502 C CA . TRP B 1 59 ? -12.914 -23.203 -2.506 1 96.31 59 TRP B CA 1
ATOM 1503 C C . TRP B 1 59 ? -12.68 -21.734 -2.229 1 96.31 59 TRP B C 1
ATOM 1505 O O . TRP B 1 59 ? -13.625 -20.984 -1.971 1 96.31 59 TRP B O 1
ATOM 1515 N N . VAL B 1 60 ? -11.492 -21.344 -2.289 1 94.75 60 VAL B N 1
ATOM 1516 C CA . VAL B 1 60 ? -11.156 -19.938 -2.039 1 94.75 60 VAL B CA 1
ATOM 1517 C C . VAL B 1 60 ? -11.789 -19.062 -3.109 1 94.75 60 VAL B C 1
ATOM 1519 O O . VAL B 1 60 ? -12.305 -17.984 -2.807 1 94.75 60 VAL B O 1
ATOM 1522 N N . SER B 1 61 ? -11.781 -19.484 -4.309 1 93.75 61 SER B N 1
ATOM 1523 C CA . SER B 1 61 ? -12.375 -18.719 -5.402 1 93.75 61 SER B CA 1
ATOM 1524 C C . SER B 1 61 ? -13.891 -18.609 -5.234 1 93.75 61 SER B C 1
ATOM 1526 O O . SER B 1 61 ? -14.477 -17.578 -5.574 1 93.75 61 SER B O 1
ATOM 1528 N N . TRP B 1 62 ? -14.43 -19.703 -4.824 1 95.19 62 TRP B N 1
ATOM 1529 C CA . TRP B 1 62 ? -15.859 -19.672 -4.527 1 95.19 62 TRP B CA 1
ATOM 1530 C C . TRP B 1 62 ? -16.172 -18.594 -3.49 1 95.19 62 TRP B C 1
ATOM 1532 O O . TRP B 1 62 ? -17.094 -17.797 -3.66 1 95.19 62 TRP B O 1
ATOM 1542 N N . PHE B 1 63 ? -15.43 -18.547 -2.404 1 95.75 63 PHE B N 1
ATOM 1543 C CA . PHE B 1 63 ? -15.617 -17.547 -1.363 1 95.75 63 PHE B CA 1
ATOM 1544 C C . PHE B 1 63 ? -15.539 -16.141 -1.944 1 95.75 63 PHE B C 1
ATOM 1546 O O . PHE B 1 63 ? -16.391 -15.289 -1.649 1 95.75 63 PHE B O 1
ATOM 1553 N N . MET B 1 64 ? -14.555 -15.875 -2.832 1 93.25 64 MET B N 1
ATOM 1554 C CA . MET B 1 64 ? -14.359 -14.555 -3.42 1 93.25 64 MET B CA 1
ATOM 1555 C C . MET B 1 64 ? -15.516 -14.195 -4.348 1 93.25 64 MET B C 1
ATOM 1557 O O . MET B 1 64 ? -15.734 -13.016 -4.641 1 93.25 64 MET B O 1
ATOM 1561 N N . GLY B 1 65 ? -16.219 -15.18 -4.73 1 93.38 65 GLY B N 1
ATOM 1562 C CA . GLY B 1 65 ? -17.344 -14.969 -5.633 1 93.38 65 GLY B CA 1
ATOM 1563 C C . GLY B 1 65 ? -18.641 -14.711 -4.914 1 93.38 65 GLY B C 1
ATOM 1564 O O . GLY B 1 65 ? -19.625 -14.289 -5.527 1 93.38 65 GLY B O 1
ATOM 1565 N N . THR B 1 66 ? -18.672 -14.953 -3.666 1 97.38 66 THR B N 1
ATOM 1566 C CA . THR B 1 66 ? -19.875 -14.664 -2.887 1 97.38 66 THR B CA 1
ATOM 1567 C C . THR B 1 66 ? -20.109 -13.156 -2.807 1 97.38 66 THR B C 1
ATOM 1569 O O . THR B 1 66 ? -19.266 -12.367 -3.234 1 97.38 66 THR B O 1
ATOM 1572 N N . ILE B 1 67 ? -21.266 -12.742 -2.275 1 97.38 67 ILE B N 1
ATOM 1573 C CA . ILE B 1 67 ? -21.594 -11.328 -2.131 1 97.38 67 ILE B CA 1
ATOM 1574 C C . ILE B 1 67 ? -20.578 -10.656 -1.208 1 97.38 67 ILE B C 1
ATOM 1576 O O . ILE B 1 67 ? -20.078 -9.57 -1.515 1 97.38 67 ILE B O 1
ATOM 1580 N N . ILE B 1 68 ? -20.25 -11.312 -0.112 1 97 68 ILE B N 1
ATOM 1581 C CA . ILE B 1 68 ? -19.297 -10.773 0.852 1 97 68 ILE B CA 1
ATOM 1582 C C . ILE B 1 68 ? -17.922 -10.672 0.213 1 97 68 ILE B C 1
ATOM 1584 O O . ILE B 1 68 ? -17.219 -9.664 0.364 1 97 68 ILE B O 1
ATOM 1588 N N . GLY B 1 69 ? -17.516 -11.734 -0.495 1 95.94 69 GLY B N 1
ATOM 1589 C CA . GLY B 1 69 ? -16.234 -11.703 -1.182 1 95.94 69 GLY B CA 1
ATOM 1590 C C . GLY B 1 69 ? -16.125 -10.594 -2.207 1 95.94 69 GLY B C 1
ATOM 1591 O O . GLY B 1 69 ? -15.117 -9.891 -2.271 1 95.94 69 GLY B O 1
ATOM 1592 N N . ARG B 1 70 ? -17.203 -10.344 -2.916 1 95.88 70 ARG B N 1
ATOM 1593 C CA . ARG B 1 70 ? -17.203 -9.32 -3.951 1 95.88 70 ARG B CA 1
ATOM 1594 C C . ARG B 1 70 ? -17.172 -7.922 -3.336 1 95.88 70 ARG B C 1
ATOM 1596 O O . ARG B 1 70 ? -16.578 -7.004 -3.896 1 95.88 70 ARG B O 1
ATOM 1603 N N . LEU B 1 71 ? -17.797 -7.773 -2.242 1 97.31 71 LEU B N 1
ATOM 1604 C CA . LEU B 1 71 ? -17.766 -6.488 -1.55 1 97.31 71 LEU B CA 1
ATOM 1605 C C . LEU B 1 71 ? -16.375 -6.184 -1.034 1 97.31 71 LEU B C 1
ATOM 1607 O O . LEU B 1 71 ? -15.914 -5.035 -1.097 1 97.31 71 LEU B O 1
ATOM 1611 N N . ILE B 1 72 ? -15.766 -7.199 -0.486 1 97.25 72 ILE B N 1
ATOM 1612 C CA . ILE B 1 72 ? -14.398 -7.035 -0.008 1 97.25 72 ILE B CA 1
ATOM 1613 C C . ILE B 1 72 ? -13.484 -6.66 -1.172 1 97.25 72 ILE B C 1
ATOM 1615 O O . ILE B 1 72 ? -12.672 -5.738 -1.059 1 97.25 72 ILE B O 1
ATOM 1619 N N . LEU B 1 73 ? -13.68 -7.297 -2.303 1 96.69 73 LEU B N 1
ATOM 1620 C CA . LEU B 1 73 ? -12.852 -7.023 -3.473 1 96.69 73 LEU B CA 1
ATOM 1621 C C . LEU B 1 73 ? -13.125 -5.621 -4.012 1 96.69 73 LEU B C 1
ATOM 1623 O O . LEU B 1 73 ? -12.203 -4.934 -4.453 1 96.69 73 LEU B O 1
ATOM 1627 N N . LEU B 1 74 ? -14.359 -5.258 -3.975 1 97.44 74 LEU B N 1
ATOM 1628 C CA . LEU B 1 74 ? -14.727 -3.908 -4.395 1 97.44 74 LEU B CA 1
ATOM 1629 C C . LEU B 1 74 ? -14.078 -2.863 -3.494 1 97.44 74 LEU B C 1
ATOM 1631 O O . LEU B 1 74 ? -13.492 -1.893 -3.98 1 97.44 74 LEU B O 1
ATOM 1635 N N . GLY B 1 75 ? -14.203 -3.088 -2.23 1 98.06 75 GLY B N 1
ATOM 1636 C CA . GLY B 1 75 ? -13.57 -2.193 -1.269 1 98.06 75 GLY B CA 1
ATOM 1637 C C . GLY B 1 75 ? -12.062 -2.127 -1.409 1 98.06 75 GLY B C 1
ATOM 1638 O O . GLY B 1 75 ? -11.469 -1.056 -1.281 1 98.06 75 GLY B O 1
ATOM 1639 N N . TYR B 1 76 ? -11.492 -3.238 -1.632 1 97.88 76 TYR B N 1
ATOM 1640 C CA . TYR B 1 76 ? -10.047 -3.291 -1.831 1 97.88 76 TYR B CA 1
ATOM 1641 C C . TYR B 1 76 ? -9.641 -2.506 -3.07 1 97.88 76 TYR B C 1
ATOM 1643 O O . TYR B 1 76 ? -8.648 -1.769 -3.047 1 97.88 76 TYR B O 1
ATOM 1651 N N . THR B 1 77 ? -10.391 -2.656 -4.121 1 97.56 77 THR B N 1
ATOM 1652 C CA . THR B 1 77 ? -10.117 -1.932 -5.355 1 97.56 77 THR B CA 1
ATOM 1653 C C . THR B 1 77 ? -10.242 -0.426 -5.141 1 97.56 77 THR B C 1
ATOM 1655 O O . THR B 1 77 ? -9.383 0.342 -5.566 1 97.56 77 THR B O 1
ATOM 1658 N N . TRP B 1 78 ? -11.234 -0.082 -4.457 1 98.75 78 TRP B N 1
ATOM 1659 C CA . TRP B 1 78 ? -11.406 1.338 -4.168 1 98.75 78 TRP B CA 1
ATOM 1660 C C . TRP B 1 78 ? -10.266 1.865 -3.309 1 98.75 78 TRP B C 1
ATOM 1662 O O . TRP B 1 78 ? -9.734 2.945 -3.568 1 98.75 78 TRP B O 1
ATOM 1672 N N . ALA B 1 79 ? -9.945 1.112 -2.287 1 98.62 79 ALA B N 1
ATOM 1673 C CA . ALA B 1 79 ? -8.844 1.499 -1.404 1 98.62 79 ALA B CA 1
ATOM 1674 C C . ALA B 1 79 ? -7.551 1.695 -2.191 1 98.62 79 ALA B C 1
ATOM 1676 O O . ALA B 1 79 ? -6.797 2.637 -1.934 1 98.62 79 ALA B O 1
ATOM 1677 N N . LEU B 1 80 ? -7.297 0.838 -3.086 1 98.12 80 LEU B N 1
ATOM 1678 C CA . LEU B 1 80 ? -6.102 0.913 -3.914 1 98.12 80 LEU B CA 1
ATOM 1679 C C . LEU B 1 80 ? -6.078 2.205 -4.723 1 98.12 80 LEU B C 1
ATOM 1681 O O . LEU B 1 80 ? -5.07 2.916 -4.742 1 98.12 80 LEU B O 1
ATOM 1685 N N . LEU B 1 81 ? -7.188 2.533 -5.328 1 98.62 81 LEU B N 1
ATOM 1686 C CA . LEU B 1 81 ? -7.254 3.695 -6.207 1 98.62 81 LEU B CA 1
ATOM 1687 C C . LEU B 1 81 ? -7.297 4.988 -5.398 1 98.62 81 LEU B C 1
ATOM 1689 O O . LEU B 1 81 ? -6.664 5.977 -5.773 1 98.62 81 LEU B O 1
ATOM 1693 N N . HIS B 1 82 ? -8.031 4.945 -4.348 1 98.75 82 HIS B N 1
ATOM 1694 C CA . HIS B 1 82 ? -8.078 6.113 -3.475 1 98.75 82 HIS B CA 1
ATOM 1695 C C . HIS B 1 82 ? -6.703 6.418 -2.883 1 98.75 82 HIS B C 1
ATOM 1697 O O . HIS B 1 82 ? -6.277 7.574 -2.855 1 98.75 82 HIS B O 1
ATOM 1703 N N . HIS B 1 83 ? -6.082 5.414 -2.354 1 98.44 83 HIS B N 1
ATOM 1704 C CA . HIS B 1 83 ? -4.754 5.57 -1.775 1 98.44 83 HIS B CA 1
ATOM 1705 C C . HIS B 1 83 ? -3.762 6.102 -2.807 1 98.44 83 HIS B C 1
ATOM 1707 O O . HIS B 1 83 ? -2.928 6.953 -2.492 1 98.44 83 HIS B O 1
ATOM 1713 N N . MET B 1 84 ? -3.836 5.629 -4.012 1 97.94 84 MET B N 1
ATOM 1714 C CA . MET B 1 84 ? -2.963 6.094 -5.086 1 97.94 84 MET B CA 1
ATOM 1715 C C . MET B 1 84 ? -3.182 7.578 -5.359 1 97.94 84 MET B C 1
ATOM 1717 O O . MET B 1 84 ? -2.229 8.359 -5.387 1 97.94 84 MET B O 1
ATOM 1721 N N . LEU B 1 85 ? -4.391 7.949 -5.57 1 97.81 85 LEU B N 1
ATOM 1722 C CA . LEU B 1 85 ? -4.703 9.352 -5.848 1 97.81 85 LEU B CA 1
ATOM 1723 C C . LEU B 1 85 ? -4.316 10.234 -4.668 1 97.81 85 LEU B C 1
ATOM 1725 O O . LEU B 1 85 ? -3.83 11.352 -4.863 1 97.81 85 LEU B O 1
ATOM 1729 N N . GLY B 1 86 ? -4.586 9.688 -3.514 1 96.69 86 GLY B N 1
ATOM 1730 C CA . GLY B 1 86 ? -4.152 10.414 -2.33 1 96.69 86 GLY B CA 1
ATOM 1731 C C . GLY B 1 86 ? -2.65 10.609 -2.264 1 96.69 86 GLY B C 1
ATOM 1732 O O . GLY B 1 86 ? -2.174 11.672 -1.87 1 96.69 86 GLY B O 1
ATOM 1733 N N . GLY B 1 87 ? -1.944 9.594 -2.551 1 95.31 87 GLY B N 1
ATOM 1734 C CA . GLY B 1 87 ? -0.497 9.711 -2.633 1 95.31 87 GLY B CA 1
ATOM 1735 C C . GLY B 1 87 ? -0.039 10.766 -3.625 1 95.31 87 GLY B C 1
ATOM 1736 O O . GLY B 1 87 ? 0.902 11.516 -3.354 1 95.31 87 GLY B O 1
ATOM 1737 N N . PHE B 1 88 ? -0.653 10.812 -4.758 1 94.75 88 PHE B N 1
ATOM 1738 C CA . PHE B 1 88 ? -0.327 11.82 -5.762 1 94.75 88 PHE B CA 1
ATOM 1739 C C . PHE B 1 88 ? -0.598 13.227 -5.234 1 94.75 88 PHE B C 1
ATOM 1741 O O . PHE B 1 88 ? 0.19 14.141 -5.469 1 94.75 88 PHE B O 1
ATOM 1748 N N . ARG B 1 89 ? -1.661 13.375 -4.574 1 94.06 89 ARG B N 1
ATOM 1749 C CA . ARG B 1 89 ? -1.985 14.664 -3.977 1 94.06 89 ARG B CA 1
ATOM 1750 C C . ARG B 1 89 ? -0.906 15.102 -2.992 1 94.06 89 ARG B C 1
ATOM 1752 O O . ARG B 1 89 ? -0.469 16.25 -3.014 1 94.06 89 ARG B O 1
ATOM 1759 N N . HIS B 1 90 ? -0.509 14.188 -2.123 1 91.31 90 HIS B N 1
ATOM 1760 C CA . HIS B 1 90 ? 0.533 14.516 -1.154 1 91.31 90 HIS B CA 1
ATOM 1761 C C . HIS B 1 90 ? 1.865 14.781 -1.848 1 91.31 90 HIS B C 1
ATOM 1763 O O . HIS B 1 90 ? 2.635 15.641 -1.412 1 91.31 90 HIS B O 1
ATOM 1769 N N . PHE B 1 91 ? 2.062 14.094 -2.891 1 89.5 91 PHE B N 1
ATOM 1770 C CA . PHE B 1 91 ? 3.297 14.297 -3.639 1 89.5 91 PHE B CA 1
ATOM 1771 C C . PHE B 1 91 ? 3.324 15.68 -4.273 1 89.5 91 PHE B C 1
ATOM 1773 O O . PHE B 1 91 ? 4.371 16.328 -4.312 1 89.5 91 PHE B O 1
ATOM 1780 N N . MET B 1 92 ? 2.242 16.078 -4.75 1 89.5 92 MET B N 1
ATOM 1781 C CA . MET B 1 92 ? 2.137 17.438 -5.285 1 89.5 92 MET B CA 1
ATOM 1782 C C . MET B 1 92 ? 2.492 18.469 -4.227 1 89.5 92 MET B C 1
ATOM 1784 O O . MET B 1 92 ? 3.188 19.453 -4.512 1 89.5 92 MET B O 1
ATOM 1788 N N . TRP B 1 93 ? 2.09 18.234 -3.031 1 87.25 93 TRP B N 1
ATOM 1789 C CA . TRP B 1 93 ? 2.408 19.141 -1.925 1 87.25 93 TRP B CA 1
ATOM 1790 C C . TRP B 1 93 ? 3.906 19.125 -1.632 1 87.25 93 TRP B C 1
ATOM 1792 O O . TRP B 1 93 ? 4.5 20.172 -1.379 1 87.25 93 TRP B O 1
ATOM 1802 N N . ASP B 1 94 ? 4.465 18.016 -1.708 1 85.31 94 ASP B N 1
ATOM 1803 C CA . ASP B 1 94 ? 5.898 17.891 -1.46 1 85.31 94 ASP B CA 1
ATOM 1804 C C . ASP B 1 94 ? 6.703 18.656 -2.508 1 85.31 94 ASP B C 1
ATOM 1806 O O . ASP B 1 94 ? 7.809 19.125 -2.229 1 85.31 94 ASP B O 1
ATOM 1810 N N . LEU B 1 95 ? 6.094 18.781 -3.656 1 87.38 95 LEU B N 1
ATOM 1811 C CA . LEU B 1 95 ? 6.762 19.484 -4.75 1 87.38 95 LEU B CA 1
ATOM 1812 C C . LEU B 1 95 ? 6.449 20.969 -4.711 1 87.38 95 LEU B C 1
ATOM 1814 O O . LEU B 1 95 ? 6.891 21.734 -5.582 1 87.38 95 LEU B O 1
ATOM 1818 N N . GLY B 1 96 ? 5.625 21.375 -3.744 1 84.75 96 GLY B N 1
ATOM 1819 C CA . GLY B 1 96 ? 5.363 22.797 -3.541 1 84.75 96 GLY B CA 1
ATOM 1820 C C . GLY B 1 96 ? 4.082 23.266 -4.211 1 84.75 96 GLY B C 1
ATOM 1821 O O . GLY B 1 96 ? 3.859 24.469 -4.352 1 84.75 96 GLY B O 1
ATOM 1822 N N . TYR B 1 97 ? 3.387 22.312 -4.738 1 83.69 97 TYR B N 1
ATOM 1823 C CA . TYR B 1 97 ? 2.119 22.672 -5.367 1 83.69 97 TYR B CA 1
ATOM 1824 C C . TYR B 1 97 ? 0.953 22.422 -4.414 1 83.69 97 TYR B C 1
ATOM 1826 O O . TYR B 1 97 ? 1.062 21.625 -3.479 1 83.69 97 TYR B O 1
ATOM 1834 N N . GLY B 1 98 ? -0.15 23.266 -4.535 1 76.69 98 GLY B N 1
ATOM 1835 C CA . GLY B 1 98 ? -1.398 22.953 -3.857 1 76.69 98 GLY B CA 1
ATOM 1836 C C . GLY B 1 98 ? -1.521 23.609 -2.498 1 76.69 98 GLY B C 1
ATOM 1837 O O . GLY B 1 98 ? -2.273 23.141 -1.64 1 76.69 98 GLY B O 1
ATOM 1838 N N . PHE B 1 99 ? -0.821 24.641 -2.32 1 79.62 99 PHE B N 1
ATOM 1839 C CA . PHE B 1 99 ? -0.835 25.297 -1.013 1 79.62 99 PHE B CA 1
ATOM 1840 C C . PHE B 1 99 ? -1.98 26.297 -0.915 1 79.62 99 PHE B C 1
ATOM 1842 O O . PHE B 1 99 ? -2.396 26.656 0.186 1 79.62 99 PHE B O 1
ATOM 1849 N N . GLU B 1 100 ? -2.471 26.609 -2.086 1 88.88 100 GLU B N 1
ATOM 1850 C CA . GLU B 1 100 ? -3.664 27.438 -2.035 1 88.88 100 GLU B CA 1
ATOM 1851 C C . GLU B 1 100 ? -4.867 26.656 -1.51 1 88.88 100 GLU B C 1
ATOM 1853 O O . GLU B 1 100 ? -5.125 25.547 -1.951 1 88.88 100 GLU B O 1
ATOM 1858 N N . LYS B 1 101 ? -5.504 27.297 -0.551 1 88.19 101 LYS B N 1
ATOM 1859 C CA . LYS B 1 101 ? -6.574 26.609 0.177 1 88.19 101 LYS B CA 1
ATOM 1860 C C . LYS B 1 101 ? -7.645 26.094 -0.776 1 88.19 101 LYS B C 1
ATOM 1862 O O . LYS B 1 101 ? -8.094 24.953 -0.657 1 88.19 101 LYS B O 1
ATOM 1867 N N . SER B 1 102 ? -8.07 26.969 -1.627 1 90.12 102 SER B N 1
ATOM 1868 C CA . SER B 1 102 ? -9.125 26.578 -2.551 1 90.12 102 SER B CA 1
ATOM 1869 C C . SER B 1 102 ? -8.68 25.406 -3.418 1 90.12 102 SER B C 1
ATOM 1871 O O . SER B 1 102 ? -9.453 24.453 -3.635 1 90.12 102 SER B O 1
ATOM 1873 N N . PHE B 1 103 ? -7.527 25.453 -3.904 1 89.69 103 PHE B N 1
ATOM 1874 C CA . PHE B 1 103 ? -6.988 24.391 -4.75 1 89.69 103 PHE B CA 1
ATOM 1875 C C . PHE B 1 103 ? -6.812 23.094 -3.959 1 89.69 103 PHE B C 1
ATOM 1877 O O . PHE B 1 103 ? -7.18 22.016 -4.43 1 89.69 103 PHE B O 1
ATOM 1884 N N . SER B 1 104 ? -6.293 23.203 -2.76 1 90.88 104 SER B N 1
ATOM 1885 C CA . SER B 1 104 ? -6.086 22.031 -1.915 1 90.88 104 SER B CA 1
ATOM 1886 C C . SER B 1 104 ? -7.406 21.328 -1.601 1 90.88 104 SER B C 1
ATOM 1888 O O . SER B 1 104 ? -7.48 20.109 -1.618 1 90.88 104 SER B O 1
ATOM 1890 N N . THR B 1 105 ? -8.383 22.094 -1.389 1 92.56 105 THR B N 1
ATOM 1891 C CA . THR B 1 105 ? -9.703 21.547 -1.097 1 92.56 105 THR B CA 1
ATOM 1892 C C . THR B 1 105 ? -10.289 20.859 -2.326 1 92.56 105 THR B C 1
ATOM 1894 O O . THR B 1 105 ? -10.883 19.781 -2.221 1 92.56 105 THR B O 1
ATOM 1897 N N . LYS B 1 106 ? -10.148 21.484 -3.447 1 93.5 106 LYS B N 1
ATOM 1898 C CA . LYS B 1 106 ? -10.625 20.891 -4.691 1 93.5 106 LYS B CA 1
ATOM 1899 C C . LYS B 1 106 ? -9.922 19.562 -4.965 1 93.5 106 LYS B C 1
ATOM 1901 O O . LYS B 1 106 ? -10.555 18.594 -5.414 1 93.5 106 LYS B O 1
ATOM 1906 N N . LEU B 1 107 ? -8.672 19.531 -4.723 1 93.81 107 LEU B N 1
ATOM 1907 C CA . LEU B 1 107 ? -7.91 18.312 -4.938 1 93.81 107 LEU B CA 1
ATOM 1908 C C . LEU B 1 107 ? -8.375 17.203 -3.998 1 93.81 107 LEU B C 1
ATOM 1910 O O . LEU B 1 107 ? -8.461 16.047 -4.395 1 93.81 107 LEU B O 1
ATOM 1914 N N . ALA B 1 108 ? -8.633 17.562 -2.803 1 95.12 108 ALA B N 1
ATOM 1915 C CA . ALA B 1 108 ? -9.133 16.594 -1.836 1 95.12 108 ALA B CA 1
ATOM 1916 C C . ALA B 1 108 ? -10.461 15.992 -2.301 1 95.12 108 ALA B C 1
ATOM 1918 O O . ALA B 1 108 ? -10.641 14.773 -2.273 1 95.12 108 ALA B O 1
ATOM 1919 N N . LYS B 1 109 ? -11.305 16.828 -2.756 1 96.12 109 LYS B N 1
ATOM 1920 C CA . LYS B 1 109 ? -12.594 16.359 -3.252 1 96.12 109 LYS B CA 1
ATOM 1921 C C . LYS B 1 109 ? -12.422 15.516 -4.512 1 96.12 109 LYS B C 1
ATOM 1923 O O . LYS B 1 109 ? -13.133 14.531 -4.703 1 96.12 109 LYS B O 1
ATOM 1928 N N . ALA B 1 110 ? -11.562 15.945 -5.328 1 96.56 110 ALA B N 1
ATOM 1929 C CA . ALA B 1 110 ? -11.281 15.203 -6.559 1 96.56 110 ALA B CA 1
ATOM 1930 C C . ALA B 1 110 ? -10.734 13.812 -6.25 1 96.56 110 ALA B C 1
ATOM 1932 O O . ALA B 1 110 ? -11.008 12.859 -6.984 1 96.56 110 ALA B O 1
ATOM 1933 N N . THR B 1 111 ? -9.969 13.711 -5.176 1 97.62 111 THR B N 1
ATOM 1934 C CA . THR B 1 111 ? -9.445 12.406 -4.777 1 97.62 111 THR B CA 1
ATOM 1935 C C . THR B 1 111 ? -10.586 11.43 -4.492 1 97.62 111 THR B C 1
ATOM 1937 O O . THR B 1 111 ? -10.562 10.289 -4.957 1 97.62 111 THR B O 1
ATOM 1940 N N . LEU B 1 112 ? -11.562 11.883 -3.795 1 97.88 112 LEU B N 1
ATOM 1941 C CA . LEU B 1 112 ? -12.688 11.023 -3.461 1 97.88 112 LEU B CA 1
ATOM 1942 C C . LEU B 1 112 ? -13.508 10.695 -4.703 1 97.88 112 LEU B C 1
ATOM 1944 O O . LEU B 1 112 ? -13.742 9.516 -5.004 1 97.88 112 LEU B O 1
ATOM 1948 N N . ALA B 1 113 ? -13.906 11.727 -5.414 1 98.38 113 ALA B N 1
ATOM 1949 C CA . ALA B 1 113 ? -14.727 11.531 -6.609 1 98.38 113 ALA B CA 1
ATOM 1950 C C . ALA B 1 113 ? -13.977 10.703 -7.648 1 98.38 113 ALA B C 1
ATOM 1952 O O . ALA B 1 113 ? -14.539 9.758 -8.219 1 98.38 113 ALA B O 1
ATOM 1953 N N . GLY B 1 114 ? -12.734 11.039 -7.891 1 98.56 114 GLY B N 1
ATOM 1954 C CA . GLY B 1 114 ? -11.93 10.336 -8.875 1 98.56 114 GLY B CA 1
ATOM 1955 C C . GLY B 1 114 ? -11.75 8.859 -8.555 1 98.56 114 GLY B C 1
ATOM 1956 O O . GLY B 1 114 ? -11.82 8.016 -9.445 1 98.56 114 GLY B O 1
ATOM 1957 N N . SER B 1 115 ? -11.484 8.547 -7.293 1 98.69 115 SER B N 1
ATOM 1958 C CA . SER B 1 115 ? -11.266 7.152 -6.926 1 98.69 115 SER B CA 1
ATOM 1959 C C . SER B 1 115 ? -12.547 6.336 -7.066 1 98.69 115 SER B C 1
ATOM 1961 O O . SER B 1 115 ? -12.5 5.156 -7.426 1 98.69 115 SER B O 1
ATOM 1963 N N . LEU B 1 116 ? -13.695 6.941 -6.801 1 98.62 116 LEU B N 1
ATOM 1964 C CA . LEU B 1 116 ? -14.969 6.242 -6.98 1 98.62 116 LEU B CA 1
ATOM 1965 C C . LEU B 1 116 ? -15.234 5.973 -8.461 1 98.62 116 LEU B C 1
ATOM 1967 O O . LEU B 1 116 ? -15.602 4.859 -8.836 1 98.62 116 LEU B O 1
ATOM 1971 N N . VAL B 1 117 ? -15.039 6.965 -9.273 1 98.75 117 VAL B N 1
ATOM 1972 C CA . VAL B 1 117 ? -15.273 6.836 -10.711 1 98.75 117 VAL B CA 1
ATOM 1973 C C . VAL B 1 117 ? -14.344 5.777 -11.297 1 98.75 117 VAL B C 1
ATOM 1975 O O . VAL B 1 117 ? -14.773 4.91 -12.055 1 98.75 117 VAL B O 1
ATOM 1978 N N . LEU B 1 118 ? -13.094 5.844 -10.953 1 98.69 118 LEU B N 1
ATOM 1979 C CA . LEU B 1 118 ? -12.117 4.879 -11.453 1 98.69 118 LEU B CA 1
ATOM 1980 C C . LEU B 1 118 ? -12.477 3.465 -11.016 1 98.69 118 LEU B C 1
ATOM 1982 O O . LEU B 1 118 ? -12.281 2.508 -11.766 1 98.69 118 LEU B O 1
ATOM 1986 N N . THR B 1 119 ? -12.953 3.361 -9.805 1 98.62 119 THR B N 1
ATOM 1987 C CA . THR B 1 119 ? -13.359 2.049 -9.32 1 98.62 119 THR B CA 1
ATOM 1988 C C . THR B 1 119 ? -14.492 1.485 -10.172 1 98.62 119 THR B C 1
ATOM 1990 O O . THR B 1 119 ? -14.453 0.323 -10.578 1 98.62 119 THR B O 1
ATOM 1993 N N . VAL B 1 120 ? -15.484 2.318 -10.422 1 98.44 120 VAL B N 1
ATOM 1994 C CA . VAL B 1 120 ? -16.609 1.9 -11.258 1 98.44 120 VAL B CA 1
ATOM 1995 C C . VAL B 1 120 ? -16.109 1.483 -12.633 1 98.44 120 VAL B C 1
ATOM 1997 O O . VAL B 1 120 ? -16.531 0.463 -13.18 1 98.44 120 VAL B O 1
ATOM 2000 N N . ILE B 1 121 ? -15.195 2.221 -13.18 1 98.31 121 ILE B N 1
ATOM 2001 C CA . ILE B 1 121 ? -14.656 1.93 -14.5 1 98.31 121 ILE B CA 1
ATOM 2002 C C . ILE B 1 121 ? -13.945 0.581 -14.484 1 98.31 121 ILE B C 1
ATOM 2004 O O . ILE B 1 121 ? -14.164 -0.257 -15.359 1 98.31 121 ILE B O 1
ATOM 2008 N N . VAL B 1 122 ? -13.094 0.303 -13.477 1 97.25 122 VAL B N 1
ATOM 2009 C CA . VAL B 1 122 ? -12.336 -0.939 -13.367 1 97.25 122 VAL B CA 1
ATOM 2010 C C . VAL B 1 122 ? -13.289 -2.123 -13.266 1 97.25 122 VAL B C 1
ATOM 2012 O O . VAL B 1 122 ? -13.109 -3.135 -13.953 1 97.25 122 VAL B O 1
ATOM 2015 N N . TRP B 1 123 ? -14.266 -1.993 -12.523 1 97.19 123 TRP B N 1
ATOM 2016 C CA . TRP B 1 123 ? -15.188 -3.107 -12.32 1 97.19 123 TRP B CA 1
ATOM 2017 C C . TRP B 1 123 ? -16.094 -3.287 -13.531 1 97.19 123 TRP B C 1
ATOM 2019 O O . TRP B 1 123 ? -16.453 -4.414 -13.883 1 97.19 123 TRP B O 1
ATOM 2029 N N . ALA B 1 124 ? -16.516 -2.168 -14.164 1 97.12 124 ALA B N 1
ATOM 2030 C CA . ALA B 1 124 ? -17.297 -2.266 -15.398 1 97.12 124 ALA B CA 1
ATOM 2031 C C . ALA B 1 124 ? -16.516 -3.01 -16.484 1 97.12 124 ALA B C 1
ATOM 2033 O O . ALA B 1 124 ? -17.078 -3.855 -17.188 1 97.12 124 ALA B O 1
ATOM 2034 N N . ILE B 1 125 ? -15.281 -2.717 -16.578 1 95.25 125 ILE B N 1
ATOM 2035 C CA . ILE B 1 125 ? -14.422 -3.385 -17.547 1 95.25 125 ILE B CA 1
ATOM 2036 C C . ILE B 1 125 ? -14.289 -4.863 -17.188 1 95.25 125 ILE B C 1
ATOM 2038 O O . ILE B 1 125 ? -14.375 -5.73 -18.062 1 95.25 125 ILE B O 1
ATOM 2042 N N . GLY B 1 126 ? -14.078 -5.219 -15.891 1 91.81 126 GLY B N 1
ATOM 2043 C CA . GLY B 1 126 ? -13.984 -6.598 -15.438 1 91.81 126 GLY B CA 1
ATOM 2044 C C . GLY B 1 126 ? -15.227 -7.41 -15.727 1 91.81 126 GLY B C 1
ATOM 2045 O O . GLY B 1 126 ? -15.141 -8.562 -16.172 1 91.81 126 GLY B O 1
ATOM 2046 N N . LEU B 1 127 ? -16.312 -6.789 -15.523 1 90.38 127 LEU B N 1
ATOM 2047 C CA . LEU B 1 127 ? -17.594 -7.461 -15.781 1 90.38 127 LEU B CA 1
ATOM 2048 C C . LEU B 1 127 ? -17.812 -7.652 -17.281 1 90.38 127 LEU B C 1
ATOM 2050 O O . LEU B 1 127 ? -18.375 -8.664 -17.703 1 90.38 127 LEU B O 1
ATOM 2054 N N . ALA B 1 128 ? -17.328 -6.734 -18.062 1 91.69 128 ALA B N 1
ATOM 2055 C CA . ALA B 1 128 ? -17.484 -6.809 -19.516 1 91.69 128 ALA B CA 1
ATOM 2056 C C . ALA B 1 128 ? -16.594 -7.91 -20.094 1 91.69 128 ALA B C 1
ATOM 2058 O O . ALA B 1 128 ? -16.984 -8.562 -21.078 1 91.69 128 ALA B O 1
ATOM 2059 N N . ILE B 1 129 ? -15.438 -8.102 -19.531 1 86.75 129 ILE B N 1
ATOM 2060 C CA . ILE B 1 129 ? -14.516 -9.117 -20.031 1 86.75 129 ILE B CA 1
ATOM 2061 C C . ILE B 1 129 ? -15 -10.508 -19.625 1 86.75 129 ILE B C 1
ATOM 2063 O O . ILE B 1 129 ? -14.797 -11.477 -20.359 1 86.75 129 ILE B O 1
ATOM 2067 N N . ARG B 1 130 ? -15.539 -10.664 -18.438 1 76.44 130 ARG B N 1
ATOM 2068 C CA . ARG B 1 130 ? -16.016 -11.953 -17.969 1 76.44 130 ARG B CA 1
ATOM 2069 C C . ARG B 1 130 ? -17.234 -12.406 -18.766 1 76.44 130 ARG B C 1
ATOM 2071 O O . ARG B 1 130 ? -17.5 -13.609 -18.875 1 76.44 130 ARG B O 1
ATOM 2078 N N . PHE B 1 131 ? -17.969 -11.461 -19.25 1 56.41 131 PHE B N 1
ATOM 2079 C CA . PHE B 1 131 ? -19.109 -11.82 -20.094 1 56.41 131 PHE B CA 1
ATOM 2080 C C . PHE B 1 131 ? -18.766 -11.672 -21.562 1 56.41 131 PHE B C 1
ATOM 2082 O O . PHE B 1 131 ? -19.219 -12.453 -22.391 1 56.41 131 PHE B O 1
#

Secondary structure (DSSP, 8-state):
-----------TTTT-----HHHHHHHHHHHHHHHHHHHHHHHHHHHHHHHH-HHHHHHHHHHHHSHHHHHHHHHHHHHHHHHHHHHHHHHHHHTT---SHHHHHHHHHHHHHHHHHHHHHHHHHHHHHH-/-----------HHHH-----HHHHHHHHHHHHHHHHHHHHHHHHHHHHHHHH-HHHHHHHHHHHHSHHHHHHHHHHHHHHHHHHHHHHHHHHHHTT---SHHHHHHHHHHHHHHHHHHHHHHHHHHHHHH-

Sequence (262 aa):
MANVTQNRPLSPHLQIYKLIPTMVMSIVHRITGGALYFGTLLVVWWLIAAASGQAYFDWVSWFMGTIIGRLILLGYTWALLHHMLGGFRHFMWDLGYGFEKSFSTKLAKATLAGSLVLTVIVWAIGLAIRFMANVTQNRPLSPHLQIYKLIPTMVMSIVHRITGGALYFGTLLVVWWLIAAASGQAYFDWVSWFMGTIIGRLILLGYTWALLHHMLGGFRHFMWDLGYGFEKSFSTKLAKATLAGSLVLTVIVWAIGLAIRF

Foldseek 3Di:
DPPCPVPPPPPCVVPCPPPQLLVVLVVLLVVLVVLLVVVVVLVVVLVVQVVPDDVSNVVSVVVCPDPVNVVSVLSNQLSVQLNVLSVVLVVCVVVVPQPDSVSVSVSSVCSNVVSVVVSVVVVVVVVVVVD/DPPCPVPPPPPCVVPCPPPQLLVVLVVLLVVLVVLLVVVVVLVVVLVVQVVPDDVSNVVSVVVCPDPVNVVSVLSNQLSVQLNVLVVVLVVCVVVVPQPDSVSVSVSSVCSNVVSVVVSVVVVVVVVVVVD

Organism: NCBI:txid484088

InterPro domains:
  IPR000701 Succinate dehydrogenase/fumarate reductase type B, transmembrane subunit [PF01127] (5-121)
  IPR014314 Succinate dehydrogenase, cytochrome b556 subunit [PIRSF000178] (3-125)
  IPR014314 Succinate dehydrogenase, cytochrome b556 subunit [PTHR10978] (5-124)
  IPR014314 Succinate dehydrogenase, cytochrome b556 subunit [TIGR02970] (6-124)
  IPR014314 Succinate dehydrogenase, cytochrome b556 subunit [cd03499] (8-124)
  IPR018495 Succinate dehydrogenase, cytochrome b subunit, conserved site [PS01000] (8-32)
  IPR034804 Fumarate reductase/succinate dehydrogenase, transmembrane subunit [G3DSA:1.20.1300.10] (1-125)
  IPR034804 Fumarate reductase/succinate dehydrogenase, transmembrane subunit [SSF81343] (3-124)

pLDDT: mean 86.65, std 17.25, range [37.25, 98.75]